Protein AF-A0A970AYH0-F1 (afdb_monomer_lite)

Foldseek 3Di:
DPPVVVCLCVVAQQVLLVQQVVQCVVVVASQVSNVVSVVVVCVVCVVLVVVVVVLVVLCLVCVVVLVVLLVVCQPPPVVNVVVNVVVCVVSVRDPVSVVVSVVSVVSNVVSVLVVLVCLLVVNVLVVVCDGDPNDNDDPRQCDHPNHDRSNPCLLPPPVVLVVQLVVQLVVLVVVVVVVPDRPDPDDDDDDPRRDDPPVVVVVVNCCSNPVVSVVSSVVSNVSD

Structure (mmCIF, N/CA/C/O backbone):
data_AF-A0A970AYH0-F1
#
_entry.id   AF-A0A970AYH0-F1
#
loop_
_atom_site.group_PDB
_atom_site.id
_atom_site.type_symbol
_atom_site.label_atom_id
_atom_site.label_alt_id
_atom_site.label_comp_id
_atom_site.label_asym_id
_atom_site.label_entity_id
_atom_site.label_seq_id
_atom_site.pdbx_PDB_ins_code
_atom_site.Cartn_x
_atom_site.Cartn_y
_atom_site.Cartn_z
_atom_site.occupancy
_atom_site.B_iso_or_equiv
_atom_site.auth_seq_id
_atom_site.auth_comp_id
_atom_site.auth_asym_id
_atom_site.auth_atom_id
_atom_site.pdbx_PDB_model_num
ATOM 1 N N . MET A 1 1 ? 26.072 -14.067 4.475 1.00 53.69 1 MET A N 1
ATOM 2 C CA . MET A 1 1 ? 24.903 -13.792 3.611 1.00 53.69 1 MET A CA 1
ATOM 3 C C . MET A 1 1 ? 23.703 -13.537 4.513 1.00 53.69 1 MET A C 1
ATOM 5 O O . MET A 1 1 ? 23.392 -14.402 5.322 1.00 53.69 1 MET A O 1
ATOM 9 N N . ASN A 1 2 ? 23.071 -12.364 4.450 1.00 85.94 2 ASN A N 1
ATOM 10 C CA . ASN A 1 2 ? 21.894 -12.075 5.276 1.00 85.94 2 ASN A CA 1
ATOM 11 C C . ASN A 1 2 ? 20.683 -12.843 4.724 1.00 85.94 2 ASN A C 1
ATOM 13 O O . ASN A 1 2 ? 20.252 -12.576 3.606 1.00 85.94 2 ASN A O 1
ATOM 17 N N . VAL A 1 3 ? 20.126 -13.778 5.500 1.00 85.25 3 VAL A N 1
ATOM 18 C CA . VAL A 1 3 ? 18.976 -14.619 5.096 1.00 85.25 3 VAL A CA 1
ATOM 19 C C . VAL A 1 3 ? 17.790 -13.772 4.619 1.00 85.25 3 VAL A C 1
ATOM 21 O O . VAL A 1 3 ? 17.141 -14.103 3.634 1.00 85.25 3 VAL A O 1
ATOM 24 N N . ILE A 1 4 ? 17.558 -12.631 5.268 1.00 81.50 4 ILE A N 1
ATOM 25 C CA . ILE A 1 4 ? 16.489 -11.685 4.919 1.00 81.50 4 ILE A CA 1
ATOM 26 C C . ILE A 1 4 ? 16.680 -11.118 3.505 1.00 81.50 4 ILE A C 1
ATOM 28 O O . ILE A 1 4 ? 15.722 -11.039 2.740 1.00 81.50 4 ILE A O 1
ATOM 32 N N . VAL A 1 5 ? 17.918 -10.770 3.139 1.00 80.12 5 VAL A N 1
ATOM 33 C CA . VAL A 1 5 ? 18.246 -10.238 1.807 1.00 80.12 5 VAL A CA 1
ATOM 34 C C . VAL A 1 5 ? 18.030 -11.312 0.745 1.00 80.12 5 VAL A C 1
ATOM 36 O O . VAL A 1 5 ? 17.429 -11.037 -0.287 1.00 80.12 5 VAL A O 1
ATOM 39 N N . TRP A 1 6 ? 18.431 -12.551 1.032 1.00 83.25 6 TRP A N 1
ATOM 40 C CA . TRP A 1 6 ? 18.219 -13.674 0.121 1.00 83.25 6 TRP A CA 1
ATOM 41 C C . TRP A 1 6 ? 16.727 -13.950 -0.134 1.00 83.25 6 TRP A C 1
ATOM 43 O O . TRP A 1 6 ? 16.332 -14.146 -1.284 1.00 83.25 6 TRP A O 1
ATOM 53 N N . ILE A 1 7 ? 15.886 -13.919 0.911 1.00 84.31 7 ILE A N 1
ATOM 54 C CA . ILE A 1 7 ? 14.428 -14.088 0.770 1.00 84.31 7 ILE A CA 1
ATOM 55 C C . ILE A 1 7 ? 13.844 -12.953 -0.072 1.00 84.31 7 ILE A C 1
ATOM 57 O O . ILE A 1 7 ? 13.091 -13.214 -1.005 1.00 84.31 7 ILE A O 1
ATOM 61 N N . PHE A 1 8 ? 14.201 -11.704 0.229 1.00 82.50 8 PHE A N 1
ATOM 62 C CA . PHE A 1 8 ? 13.707 -10.540 -0.506 1.00 82.50 8 PHE A CA 1
ATOM 63 C C . PHE A 1 8 ? 14.070 -10.607 -1.996 1.00 82.50 8 PHE A C 1
ATOM 65 O O . PHE A 1 8 ? 13.207 -10.439 -2.859 1.00 82.50 8 PHE A O 1
ATOM 72 N N . GLN A 1 9 ? 15.327 -10.931 -2.302 1.00 79.25 9 GLN A N 1
ATOM 73 C CA . GLN A 1 9 ? 15.809 -11.039 -3.676 1.00 79.25 9 GLN A CA 1
ATOM 74 C C . GLN A 1 9 ? 15.069 -12.124 -4.465 1.00 79.25 9 GLN A C 1
ATOM 76 O O . GLN A 1 9 ? 14.645 -11.886 -5.594 1.00 79.25 9 GLN A O 1
ATOM 81 N N . ASN A 1 10 ? 14.875 -13.306 -3.874 1.00 81.62 10 ASN A N 1
ATOM 82 C CA . ASN A 1 10 ? 14.258 -14.431 -4.577 1.00 81.62 10 ASN A CA 1
ATOM 83 C C . ASN A 1 10 ? 12.731 -14.358 -4.641 1.00 81.62 10 ASN A C 1
ATOM 85 O O . ASN A 1 10 ? 12.152 -14.768 -5.643 1.00 81.62 10 ASN A O 1
ATOM 89 N N . LEU A 1 11 ? 12.074 -13.856 -3.594 1.00 83.56 11 LEU A N 1
ATOM 90 C CA . LEU A 1 11 ? 10.614 -13.872 -3.495 1.00 83.56 11 LEU A CA 1
ATOM 91 C C . LEU A 1 11 ? 9.961 -12.614 -4.073 1.00 83.56 11 LEU A C 1
ATOM 93 O O . LEU A 1 11 ? 8.828 -12.681 -4.540 1.00 83.56 11 LEU A O 1
ATOM 97 N N . VAL A 1 12 ? 10.648 -11.472 -4.018 1.00 83.88 12 VAL A N 1
ATOM 98 C CA . VAL A 1 12 ? 10.067 -10.173 -4.381 1.00 83.88 12 VAL A CA 1
ATOM 99 C C . VAL A 1 12 ? 10.734 -9.615 -5.631 1.00 83.88 12 VAL A C 1
ATOM 101 O O . VAL A 1 12 ? 10.069 -9.443 -6.649 1.00 83.88 12 VAL A O 1
ATOM 104 N N . TYR A 1 13 ? 12.047 -9.388 -5.577 1.00 82.44 13 TYR A N 1
ATOM 105 C CA . TYR A 1 13 ? 12.768 -8.681 -6.637 1.00 82.44 13 TYR A CA 1
ATOM 106 C C . TYR A 1 13 ? 12.830 -9.473 -7.952 1.00 82.44 13 TYR A C 1
ATOM 108 O O . TYR A 1 13 ? 12.420 -8.968 -8.995 1.00 82.44 13 TYR A O 1
ATOM 116 N N . ARG A 1 14 ? 13.266 -10.739 -7.915 1.00 81.19 14 ARG A N 1
ATOM 117 C CA . ARG A 1 14 ? 13.396 -11.583 -9.117 1.00 81.19 14 ARG A CA 1
ATOM 118 C C . ARG A 1 14 ? 12.079 -11.765 -9.886 1.00 81.19 14 ARG A C 1
ATOM 120 O O . ARG A 1 14 ? 12.079 -11.558 -11.099 1.00 81.19 14 ARG A O 1
ATOM 127 N N . PRO A 1 15 ? 10.941 -12.101 -9.244 1.00 84.62 15 PRO A N 1
ATOM 128 C CA . PRO A 1 15 ? 9.665 -12.191 -9.951 1.00 84.62 15 PRO A CA 1
ATOM 129 C C . PRO A 1 15 ? 9.241 -10.871 -10.599 1.00 84.62 15 PRO A C 1
ATOM 131 O O . PRO A 1 15 ? 8.746 -10.879 -11.723 1.00 84.62 15 PRO A O 1
ATOM 134 N N . GLN A 1 16 ? 9.458 -9.739 -9.924 1.00 83.44 16 GLN A N 1
ATOM 135 C CA . GLN A 1 16 ? 9.146 -8.422 -10.478 1.00 83.44 16 GLN A CA 1
ATOM 136 C C . GLN A 1 16 ? 10.027 -8.079 -11.683 1.00 83.44 16 GLN A C 1
ATOM 138 O O . GLN A 1 16 ? 9.502 -7.599 -12.684 1.00 83.44 16 GLN A O 1
ATOM 143 N N . LEU A 1 17 ? 11.329 -8.371 -11.619 1.00 81.00 17 LEU A N 1
ATOM 144 C CA . LEU A 1 17 ? 12.260 -8.178 -12.734 1.00 81.00 17 LEU A CA 1
ATOM 145 C C . LEU A 1 17 ? 11.866 -9.029 -13.952 1.00 81.00 17 LEU A C 1
ATOM 147 O O . LEU A 1 17 ? 11.825 -8.525 -15.072 1.00 81.00 17 LEU A O 1
ATOM 151 N N . ASN A 1 18 ? 11.498 -10.294 -13.734 1.00 81.00 18 ASN A N 1
ATOM 152 C CA . ASN A 1 18 ? 11.048 -11.184 -14.808 1.00 81.00 18 ASN A CA 1
ATOM 153 C C . ASN A 1 18 ? 9.752 -10.688 -15.459 1.00 81.00 18 ASN A C 1
ATOM 155 O O . ASN A 1 18 ? 9.626 -10.698 -16.683 1.00 81.00 18 ASN A O 1
ATOM 159 N N . LEU A 1 19 ? 8.791 -10.237 -14.648 1.00 84.00 19 LEU A N 1
ATOM 160 C CA . LEU A 1 19 ? 7.558 -9.640 -15.158 1.00 84.00 19 LEU A CA 1
ATOM 161 C C . LEU A 1 19 ? 7.844 -8.345 -15.928 1.00 84.00 19 LEU A C 1
ATOM 163 O O . LEU A 1 19 ? 7.229 -8.118 -16.967 1.00 84.00 19 LEU A O 1
ATOM 167 N N . LEU A 1 20 ? 8.795 -7.527 -15.467 1.00 83.50 20 LEU A N 1
ATOM 168 C CA . LEU A 1 20 ? 9.216 -6.321 -16.180 1.00 83.50 20 LEU A CA 1
ATOM 169 C C . LEU A 1 20 ? 9.765 -6.655 -17.557 1.00 83.50 20 LEU A C 1
ATOM 171 O O . LEU A 1 20 ? 9.313 -6.069 -18.533 1.00 83.50 20 LEU A O 1
ATOM 175 N N . GLN A 1 21 ? 10.684 -7.614 -17.646 1.00 80.56 21 GLN A N 1
ATOM 176 C CA . GLN A 1 21 ? 11.241 -8.039 -18.926 1.00 80.56 21 GLN A CA 1
ATOM 177 C C . GLN A 1 21 ? 10.156 -8.593 -19.854 1.00 80.56 21 GLN A C 1
ATOM 179 O O . GLN A 1 21 ? 10.113 -8.239 -21.030 1.00 80.56 21 GLN A O 1
ATOM 184 N N . PHE A 1 22 ? 9.241 -9.404 -19.315 1.00 82.69 22 PHE A N 1
ATOM 185 C CA . PHE A 1 22 ? 8.114 -9.930 -20.076 1.00 82.69 22 PHE A CA 1
ATOM 186 C C . PHE A 1 22 ? 7.281 -8.799 -20.690 1.00 82.69 22 PHE A C 1
ATOM 188 O O . PHE A 1 22 ? 7.115 -8.774 -21.904 1.00 82.69 22 PHE A O 1
ATOM 195 N N . PHE A 1 23 ? 6.812 -7.830 -19.896 1.00 84.50 23 PHE A N 1
ATOM 196 C CA . PHE A 1 23 ? 6.007 -6.713 -20.411 1.00 84.50 23 PHE A CA 1
ATOM 197 C C . PHE A 1 23 ? 6.798 -5.742 -21.292 1.00 84.50 23 PHE A C 1
ATOM 199 O O . PHE A 1 23 ? 6.238 -5.169 -22.230 1.00 84.50 23 PHE A O 1
ATOM 206 N N . TYR A 1 24 ? 8.094 -5.587 -21.041 1.00 82.38 24 TYR A N 1
ATOM 207 C CA . TYR A 1 24 ? 8.954 -4.734 -21.849 1.00 82.38 24 TYR A CA 1
ATOM 208 C C . TYR A 1 24 ? 9.146 -5.285 -23.256 1.00 82.38 24 TYR A C 1
ATOM 210 O O . TYR A 1 24 ? 9.067 -4.522 -24.213 1.00 82.38 24 TYR A O 1
ATOM 218 N N . ASN A 1 25 ? 9.264 -6.605 -23.410 1.00 80.69 25 ASN A N 1
ATOM 219 C CA . ASN A 1 25 ? 9.332 -7.237 -24.730 1.00 80.69 25 ASN A CA 1
ATOM 220 C C . ASN A 1 25 ? 8.082 -6.970 -25.587 1.00 80.69 25 ASN A C 1
ATOM 222 O O . ASN A 1 25 ? 8.177 -6.959 -26.811 1.00 80.69 25 ASN A O 1
ATOM 226 N N . PHE A 1 26 ? 6.919 -6.730 -24.968 1.00 80.06 26 PHE A N 1
ATOM 227 C CA . PHE A 1 26 ? 5.691 -6.380 -25.693 1.00 80.06 26 PHE A CA 1
ATOM 228 C C . PHE A 1 26 ? 5.516 -4.877 -25.921 1.00 80.06 26 PHE A C 1
ATOM 230 O O . PHE A 1 26 ? 4.908 -4.487 -26.914 1.00 80.06 26 PHE A O 1
ATOM 237 N N . THR A 1 27 ? 5.986 -4.031 -25.000 1.00 83.00 27 THR A N 1
ATOM 238 C CA . THR A 1 27 ? 5.683 -2.587 -25.018 1.00 83.00 27 THR A CA 1
ATOM 239 C C . THR A 1 27 ? 6.842 -1.708 -25.479 1.00 83.00 27 THR A C 1
ATOM 241 O O . THR A 1 27 ? 6.598 -0.608 -25.968 1.00 83.00 27 THR A O 1
ATOM 244 N N . GLY A 1 28 ? 8.089 -2.153 -25.314 1.00 78.44 28 GLY A N 1
ATOM 245 C CA . GLY A 1 28 ? 9.300 -1.370 -25.580 1.00 78.44 28 GLY A CA 1
ATOM 246 C C . GLY A 1 28 ? 9.519 -0.179 -24.634 1.00 78.44 28 GLY A C 1
ATOM 247 O O . GLY A 1 28 ? 10.518 0.527 -24.773 1.00 78.44 28 GLY A O 1
ATOM 248 N N . ASP A 1 29 ? 8.625 0.040 -23.661 1.00 81.56 29 ASP A N 1
ATOM 249 C CA . ASP A 1 29 ? 8.656 1.164 -22.724 1.00 81.56 29 ASP A CA 1
ATOM 250 C C . ASP A 1 29 ? 8.626 0.670 -21.275 1.00 81.56 29 ASP A C 1
ATOM 252 O O . ASP A 1 29 ? 7.758 -0.105 -20.855 1.00 81.56 29 ASP A O 1
ATOM 256 N N . ILE A 1 30 ? 9.591 1.134 -20.484 1.00 80.50 30 ILE A N 1
ATOM 257 C CA . ILE A 1 30 ? 9.776 0.661 -19.114 1.00 80.50 30 ILE A CA 1
ATOM 258 C C . ILE A 1 30 ? 8.715 1.204 -18.151 1.00 80.50 30 ILE A C 1
ATOM 260 O O . ILE A 1 30 ? 8.298 0.501 -17.231 1.00 80.50 30 ILE A O 1
ATOM 264 N N . GLY A 1 31 ? 8.215 2.417 -18.393 1.00 79.88 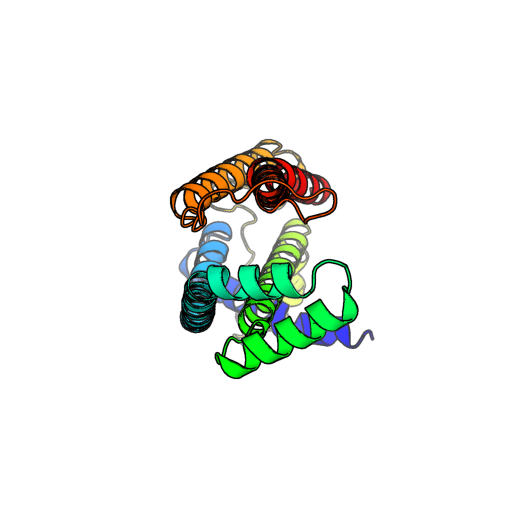31 GLY A N 1
ATOM 265 C CA . GLY A 1 31 ? 7.157 3.036 -17.599 1.00 79.88 31 GLY A CA 1
ATOM 266 C C . GLY A 1 31 ? 5.826 2.320 -17.791 1.00 79.88 31 GLY A C 1
ATOM 267 O O . GLY A 1 31 ? 5.166 1.956 -16.815 1.00 79.88 31 GLY A O 1
ATOM 268 N N . VAL A 1 32 ? 5.468 2.034 -19.046 1.00 81.44 32 VAL A N 1
ATOM 269 C CA . VAL A 1 32 ? 4.266 1.250 -19.374 1.00 81.44 32 VAL A CA 1
ATOM 270 C C . VAL A 1 32 ? 4.372 -0.160 -18.791 1.00 81.44 32 VAL A C 1
ATOM 272 O O . VAL A 1 32 ? 3.413 -0.654 -18.193 1.00 81.44 32 VAL A O 1
ATOM 275 N N . SER A 1 33 ? 5.551 -0.780 -18.873 1.00 83.81 33 SER A N 1
ATOM 276 C CA . SER A 1 33 ? 5.800 -2.105 -18.296 1.00 83.81 33 SER A CA 1
ATOM 277 C C . SER A 1 33 ? 5.585 -2.133 -16.781 1.00 83.81 33 SER A C 1
ATOM 279 O O . SER A 1 33 ? 4.884 -3.011 -16.280 1.00 83.81 33 SER A O 1
ATOM 281 N N . ILE A 1 34 ? 6.102 -1.145 -16.040 1.00 83.00 34 ILE A N 1
ATOM 282 C CA . ILE A 1 34 ? 5.900 -1.034 -14.584 1.00 83.00 34 ILE A CA 1
ATOM 283 C C . ILE A 1 34 ? 4.409 -0.920 -14.231 1.00 83.00 34 ILE A C 1
ATOM 285 O O . ILE A 1 34 ? 3.934 -1.595 -13.312 1.00 83.00 34 ILE A O 1
ATOM 289 N N . VAL A 1 35 ? 3.652 -0.099 -14.967 1.00 84.50 35 VAL A N 1
ATOM 290 C CA . VAL A 1 35 ? 2.204 0.068 -14.743 1.00 84.50 35 VAL A CA 1
ATOM 291 C C . VAL A 1 35 ? 1.450 -1.245 -14.978 1.00 84.50 35 VAL A C 1
ATOM 293 O O . VAL A 1 35 ? 0.540 -1.585 -14.212 1.00 84.50 35 VAL A O 1
ATOM 296 N N . LEU A 1 36 ? 1.844 -2.021 -15.990 1.00 85.88 36 LEU A N 1
ATOM 297 C CA . LEU A 1 36 ? 1.257 -3.334 -16.264 1.00 85.88 36 LEU A CA 1
ATOM 298 C C . LEU A 1 36 ? 1.540 -4.336 -15.138 1.00 85.88 36 LEU A C 1
ATOM 300 O O . LEU A 1 36 ? 0.605 -4.988 -14.669 1.00 85.88 36 LEU A O 1
ATOM 304 N N . ILE A 1 37 ? 2.776 -4.400 -14.630 1.00 86.94 37 ILE A N 1
ATOM 305 C CA . ILE A 1 37 ? 3.116 -5.247 -13.471 1.00 86.94 37 ILE A CA 1
ATOM 306 C C . ILE A 1 37 ? 2.245 -4.883 -12.270 1.00 86.94 37 ILE A C 1
ATOM 308 O O . ILE A 1 37 ? 1.645 -5.762 -11.649 1.00 86.94 37 ILE A O 1
ATOM 312 N N . ALA A 1 38 ? 2.148 -3.589 -11.950 1.00 85.56 38 ALA A N 1
ATOM 313 C CA . ALA A 1 38 ? 1.343 -3.113 -10.830 1.00 85.56 38 ALA A CA 1
ATOM 314 C C . ALA A 1 38 ? -0.136 -3.497 -10.989 1.00 85.56 38 ALA A C 1
ATOM 316 O O . ALA A 1 38 ? -0.774 -3.922 -10.027 1.00 85.56 38 ALA A O 1
ATOM 317 N N . THR A 1 39 ? -0.669 -3.411 -12.208 1.00 86.94 39 THR A N 1
ATOM 318 C CA . THR A 1 39 ? -2.050 -3.807 -12.515 1.00 86.94 39 THR A CA 1
ATOM 319 C C . THR A 1 39 ? -2.272 -5.303 -12.293 1.00 86.94 39 THR A C 1
ATOM 321 O O . THR A 1 39 ? -3.247 -5.687 -11.647 1.00 86.94 39 THR A O 1
ATOM 324 N N . VAL A 1 40 ? -1.353 -6.154 -12.760 1.00 87.62 40 VAL A N 1
ATOM 325 C CA . VAL A 1 40 ? -1.438 -7.610 -12.569 1.00 87.62 40 VAL A CA 1
ATOM 326 C C . VAL A 1 40 ? -1.356 -7.983 -11.093 1.00 87.62 40 VAL A C 1
ATOM 328 O O . VAL A 1 40 ? -2.172 -8.769 -10.613 1.00 87.62 40 VAL A O 1
ATOM 331 N N . VAL A 1 41 ? -0.426 -7.390 -10.341 1.00 85.69 41 VAL A N 1
ATOM 332 C CA . VAL A 1 41 ? -0.308 -7.661 -8.902 1.00 85.69 41 VAL A CA 1
ATOM 333 C C . VAL A 1 41 ? -1.543 -7.180 -8.144 1.00 85.69 41 VAL A C 1
ATOM 335 O O . VAL A 1 41 ? -2.055 -7.911 -7.296 1.00 85.69 41 VAL A O 1
ATOM 338 N N . ASN A 1 42 ? -2.090 -6.012 -8.486 1.00 81.81 42 ASN A N 1
ATOM 339 C CA . ASN A 1 42 ? -3.348 -5.541 -7.906 1.00 81.81 42 ASN A CA 1
ATOM 340 C C . ASN A 1 42 ? -4.511 -6.500 -8.186 1.00 81.81 42 ASN A C 1
ATOM 342 O O . ASN A 1 42 ? -5.346 -6.714 -7.308 1.00 81.81 42 ASN A O 1
ATOM 346 N N . LEU A 1 43 ? -4.552 -7.107 -9.373 1.00 87.88 43 LEU A N 1
ATOM 347 C CA . LEU A 1 43 ? -5.564 -8.100 -9.722 1.00 87.88 43 LEU A CA 1
ATOM 348 C C . LEU A 1 43 ? -5.392 -9.401 -8.920 1.00 87.88 43 LEU A C 1
ATOM 350 O O . LEU A 1 43 ? -6.375 -9.963 -8.444 1.00 87.88 43 LEU A O 1
ATOM 354 N N . LEU A 1 44 ? -4.151 -9.843 -8.695 1.00 87.88 44 LEU A N 1
ATOM 355 C CA . LEU A 1 44 ? -3.845 -11.002 -7.845 1.00 87.88 44 LEU A CA 1
ATOM 356 C C . LEU A 1 44 ? -4.179 -10.754 -6.366 1.00 87.88 44 LEU A C 1
ATOM 358 O O . LEU A 1 44 ? -4.647 -11.658 -5.675 1.00 87.88 44 LEU A O 1
ATOM 362 N N . LEU A 1 45 ? -3.971 -9.528 -5.876 1.00 85.38 45 LEU A N 1
ATOM 363 C CA . LEU A 1 45 ? -4.300 -9.118 -4.505 1.00 85.38 45 LEU A CA 1
ATOM 364 C C . LEU A 1 45 ? -5.779 -8.735 -4.324 1.00 85.38 45 LEU A C 1
ATOM 366 O O . LEU A 1 45 ? -6.248 -8.599 -3.192 1.00 85.38 45 LEU A O 1
ATOM 370 N N . TRP A 1 46 ? -6.544 -8.617 -5.409 1.00 87.88 46 TRP A N 1
ATOM 371 C CA . TRP A 1 46 ? -7.970 -8.289 -5.398 1.00 87.88 46 TRP A CA 1
ATOM 372 C C . TRP A 1 46 ? -8.827 -9.112 -4.418 1.00 87.88 46 TRP A C 1
ATOM 374 O O . TRP A 1 46 ? -9.552 -8.506 -3.621 1.00 87.88 46 TRP A O 1
ATOM 384 N N . PRO A 1 47 ? -8.756 -10.462 -4.382 1.00 87.19 47 PRO A N 1
ATOM 385 C CA . PRO A 1 47 ? -9.521 -11.248 -3.409 1.00 87.19 47 PRO A CA 1
ATOM 386 C C . PRO A 1 47 ? -9.175 -10.889 -1.956 1.00 87.19 47 PRO A C 1
ATOM 388 O O . PRO A 1 47 ? -10.054 -10.847 -1.091 1.00 87.19 47 PRO A O 1
ATOM 391 N N . LEU A 1 48 ? -7.908 -10.571 -1.687 1.00 86.31 48 LEU A N 1
ATOM 392 C CA . LEU A 1 48 ? -7.440 -10.176 -0.364 1.00 86.31 48 LEU A CA 1
ATOM 393 C C . LEU A 1 48 ? -7.943 -8.770 0.018 1.00 86.31 48 LEU A C 1
ATOM 395 O O . LEU A 1 48 ? -8.345 -8.538 1.167 1.00 86.31 48 LEU A O 1
ATOM 399 N N . PHE A 1 49 ? -7.997 -7.845 -0.945 1.00 83.94 49 PHE A N 1
ATOM 400 C CA . PHE A 1 49 ? -8.597 -6.524 -0.751 1.00 83.94 49 PHE A CA 1
ATOM 401 C C . PHE A 1 49 ? -10.093 -6.616 -0.432 1.00 83.94 49 PHE A C 1
ATOM 403 O O . PHE A 1 49 ? -10.547 -5.976 0.520 1.00 83.94 49 PHE A O 1
ATOM 410 N N . ILE A 1 50 ? -10.849 -7.462 -1.144 1.00 86.88 50 ILE A N 1
ATOM 411 C CA . ILE A 1 50 ? -12.273 -7.700 -0.851 1.00 86.88 50 ILE A CA 1
ATOM 412 C C . ILE A 1 50 ? -12.449 -8.232 0.575 1.00 86.88 50 ILE A C 1
ATOM 414 O O . ILE A 1 50 ? -13.288 -7.726 1.325 1.00 86.88 50 ILE A O 1
ATOM 418 N N . ALA A 1 51 ? -11.648 -9.220 0.984 1.00 85.38 51 ALA A N 1
ATOM 419 C CA . ALA A 1 51 ? -11.721 -9.781 2.333 1.00 85.38 51 ALA A CA 1
ATOM 420 C C . ALA A 1 51 ? -11.486 -8.711 3.415 1.00 85.38 51 ALA A C 1
ATOM 422 O O . ALA A 1 51 ? -12.191 -8.656 4.429 1.00 85.38 51 ALA A O 1
ATOM 423 N N . THR A 1 52 ? -10.529 -7.815 3.181 1.00 83.75 52 THR A N 1
ATOM 424 C CA . THR A 1 52 ? -10.224 -6.699 4.087 1.00 83.75 52 THR A CA 1
ATOM 425 C C . THR A 1 52 ? -11.355 -5.673 4.123 1.00 83.75 52 THR A C 1
ATOM 427 O O . THR A 1 52 ? -11.752 -5.224 5.201 1.00 83.75 52 THR A O 1
ATOM 430 N N . TYR A 1 53 ? -11.943 -5.361 2.968 1.00 84.25 53 TYR A N 1
ATOM 431 C CA . TYR A 1 53 ? -13.090 -4.464 2.858 1.00 84.25 53 TYR A CA 1
ATOM 432 C C . TYR A 1 53 ? -14.319 -4.986 3.620 1.00 84.25 53 TYR A C 1
ATOM 434 O O . TYR A 1 53 ? -14.922 -4.251 4.409 1.00 84.25 53 TYR A O 1
ATOM 442 N N . LEU A 1 54 ? -14.659 -6.268 3.451 1.00 85.62 54 LEU A N 1
ATOM 443 C CA . LEU A 1 54 ? -15.782 -6.909 4.145 1.00 85.62 54 LEU A CA 1
ATOM 444 C C . LEU A 1 54 ? -15.585 -6.926 5.668 1.00 85.62 54 LEU A C 1
ATOM 446 O O . LEU A 1 54 ? -16.513 -6.613 6.418 1.00 85.62 54 LEU A O 1
ATOM 450 N N . ASN A 1 55 ? -14.373 -7.231 6.140 1.00 83.81 55 ASN A N 1
ATOM 451 C CA . ASN A 1 55 ? -14.042 -7.147 7.565 1.00 83.81 55 ASN A CA 1
ATOM 452 C C . ASN A 1 55 ? -14.167 -5.711 8.097 1.00 83.81 55 ASN A C 1
ATOM 454 O O . ASN A 1 55 ? -14.722 -5.496 9.177 1.00 83.81 55 ASN A O 1
ATOM 458 N N . GLY A 1 56 ? -13.742 -4.720 7.309 1.00 81.94 56 GLY A N 1
ATOM 459 C CA . GLY A 1 56 ? -13.912 -3.305 7.634 1.00 81.94 56 GLY A CA 1
ATOM 460 C C . GLY A 1 56 ? -15.380 -2.899 7.809 1.00 81.94 56 GLY A C 1
ATOM 461 O O . GLY A 1 56 ? -15.701 -2.133 8.718 1.00 81.94 56 GLY A O 1
ATOM 462 N N . GLN A 1 57 ? -16.296 -3.438 6.998 1.00 83.88 57 GLN A N 1
ATOM 463 C CA . GLN A 1 57 ? -17.735 -3.197 7.171 1.00 83.88 57 GLN A CA 1
ATOM 464 C C . GLN A 1 57 ? -18.285 -3.797 8.468 1.00 83.88 57 GLN A C 1
ATOM 466 O O . GLN A 1 57 ? -19.023 -3.124 9.189 1.00 83.88 57 GLN A O 1
ATOM 471 N N . LYS A 1 58 ? -17.878 -5.022 8.823 1.00 83.56 58 LYS A N 1
ATOM 472 C CA . LYS A 1 58 ? -18.269 -5.640 10.102 1.00 83.56 58 LYS A CA 1
ATOM 473 C C . LYS A 1 58 ? -17.806 -4.802 11.297 1.00 83.56 58 LYS A C 1
ATOM 475 O O . LYS A 1 58 ? -18.592 -4.558 12.209 1.00 83.56 58 LYS A O 1
ATOM 480 N N . ILE A 1 59 ? -16.570 -4.294 11.265 1.00 83.88 59 ILE A N 1
ATOM 481 C CA . ILE A 1 59 ? -16.039 -3.396 12.306 1.00 83.88 59 ILE A CA 1
ATOM 482 C C . ILE A 1 59 ? -16.895 -2.132 12.433 1.00 83.88 59 ILE A C 1
ATOM 484 O O . ILE A 1 59 ? -17.229 -1.736 13.548 1.00 83.88 59 ILE A O 1
ATOM 488 N N . LYS A 1 60 ? -17.302 -1.526 11.310 1.00 81.81 60 LYS A N 1
ATOM 489 C CA . LYS A 1 60 ? -18.165 -0.330 11.308 1.00 81.81 60 LYS A CA 1
ATOM 490 C C . LYS A 1 60 ? -19.509 -0.592 11.986 1.00 81.81 60 LYS A C 1
ATOM 492 O O . LYS A 1 60 ? -19.935 0.203 12.818 1.00 81.81 60 LYS A O 1
ATOM 497 N N . ILE A 1 61 ? -20.140 -1.728 11.691 1.00 84.88 61 ILE A N 1
ATOM 498 C CA . ILE A 1 61 ? -21.414 -2.128 12.313 1.00 84.88 61 ILE A CA 1
ATOM 499 C C . ILE A 1 61 ? -21.251 -2.351 13.826 1.00 84.88 61 ILE A C 1
ATOM 501 O O . ILE A 1 61 ? -22.154 -2.050 14.608 1.00 84.88 61 ILE A O 1
ATOM 505 N N . LEU A 1 62 ? -20.097 -2.861 14.259 1.00 86.44 62 LEU A N 1
ATOM 506 C CA . LEU A 1 62 ? -19.815 -3.177 15.661 1.00 86.44 62 LEU A CA 1
ATOM 507 C C . LEU A 1 62 ? -19.271 -1.992 16.470 1.00 86.44 62 LEU A C 1
ATOM 509 O O . LEU A 1 62 ? -19.316 -2.027 17.701 1.00 86.44 62 LEU A O 1
ATOM 513 N N . GLN A 1 63 ? -18.823 -0.925 15.805 1.00 81.62 63 GLN A N 1
ATOM 514 C CA . GLN A 1 63 ? -18.307 0.300 16.416 1.00 81.62 63 GLN A CA 1
ATOM 515 C C . GLN A 1 63 ? -19.187 0.872 17.550 1.00 81.62 63 GLN A C 1
ATOM 517 O O . GLN A 1 63 ? -18.628 1.187 18.603 1.00 81.62 63 GLN A O 1
ATOM 522 N N . PRO A 1 64 ? -20.529 0.986 17.432 1.00 84.06 64 PRO A N 1
ATOM 523 C CA . PRO A 1 64 ? -21.360 1.488 18.532 1.00 84.06 64 PRO A CA 1
ATOM 524 C C . PRO A 1 64 ? -21.335 0.582 19.772 1.00 84.06 64 PRO A C 1
ATOM 526 O O . PRO A 1 64 ? -21.307 1.078 20.897 1.00 84.06 64 PRO A O 1
ATOM 529 N N . LYS A 1 65 ? -21.288 -0.743 19.594 1.00 85.00 65 LYS A N 1
ATOM 530 C CA . LYS A 1 65 ? -21.181 -1.696 20.713 1.00 85.00 65 LYS A CA 1
ATOM 531 C C . LYS A 1 65 ? -19.798 -1.639 21.360 1.00 85.00 65 LYS A C 1
ATOM 533 O O . LYS A 1 65 ? -19.687 -1.725 22.580 1.00 85.00 65 LYS A O 1
ATOM 538 N N . LEU A 1 66 ? -18.758 -1.437 20.553 1.00 83.38 66 LEU A N 1
ATOM 539 C CA . LEU A 1 66 ? -17.397 -1.263 21.047 1.00 83.38 66 LEU A CA 1
ATOM 540 C C . LEU A 1 66 ? -17.260 0.016 21.891 1.00 83.38 66 LEU A C 1
ATOM 542 O O . LEU A 1 66 ? -16.618 -0.019 22.939 1.00 83.38 66 LEU A O 1
ATOM 546 N N . LYS A 1 67 ? -17.935 1.110 21.506 1.00 82.38 67 LYS A N 1
ATOM 547 C CA . LYS A 1 67 ? -18.019 2.333 22.325 1.00 82.38 67 LYS A CA 1
ATOM 548 C C . LYS A 1 67 ? -18.660 2.067 23.690 1.00 82.38 67 LYS A C 1
ATOM 550 O O . LYS A 1 67 ? -18.139 2.527 24.697 1.00 82.38 67 LYS A O 1
ATOM 555 N N . ALA A 1 68 ? -19.727 1.271 23.758 1.00 84.81 68 ALA A N 1
ATOM 556 C CA . ALA A 1 68 ? -20.345 0.919 25.040 1.00 84.81 68 ALA A CA 1
ATOM 557 C C . ALA A 1 68 ? -19.390 0.133 25.966 1.00 84.81 68 ALA A C 1
ATOM 559 O O . ALA A 1 68 ? -19.374 0.354 27.176 1.00 84.81 68 ALA A O 1
ATOM 560 N N . ILE A 1 69 ? -18.549 -0.746 25.407 1.00 83.94 69 ILE A N 1
ATOM 561 C CA . ILE A 1 69 ? -17.500 -1.459 26.161 1.00 83.94 69 ILE A CA 1
ATOM 562 C C . ILE A 1 69 ? -16.430 -0.479 26.655 1.00 83.94 69 ILE A C 1
ATOM 564 O O . ILE A 1 69 ? -16.032 -0.541 27.817 1.00 83.94 69 ILE A O 1
ATOM 568 N N . GLN A 1 70 ? -16.010 0.459 25.802 1.00 81.19 70 GLN A N 1
ATOM 569 C CA . GLN A 1 70 ? -15.080 1.525 26.181 1.00 81.19 70 GLN A CA 1
ATOM 570 C C . GLN A 1 70 ? -15.622 2.372 27.329 1.00 81.19 70 GLN A C 1
ATOM 572 O O . GLN A 1 70 ? -14.876 2.683 28.251 1.00 81.19 70 GLN A O 1
ATOM 577 N N . GLU A 1 71 ? -16.914 2.706 27.305 1.00 83.94 71 GLU A N 1
ATOM 578 C CA . GLU A 1 71 ? -17.570 3.445 28.383 1.00 83.94 71 GLU A CA 1
ATOM 579 C C . GLU A 1 71 ? -17.627 2.664 29.692 1.00 83.94 71 GLU A C 1
ATOM 581 O O . GLU A 1 71 ? -17.390 3.245 30.751 1.00 83.94 71 GLU A O 1
ATOM 586 N N . LYS A 1 72 ? -17.892 1.356 29.620 1.00 84.81 72 LYS A N 1
ATOM 587 C CA . LYS A 1 72 ? -17.980 0.482 30.792 1.00 84.81 72 LYS A CA 1
ATOM 588 C C . LYS A 1 72 ? -16.634 0.287 31.498 1.00 84.81 72 LYS A C 1
ATOM 590 O O . LYS A 1 72 ? -16.615 0.170 32.717 1.00 84.81 72 LYS A O 1
ATOM 595 N N . HIS A 1 73 ? -15.531 0.274 30.752 1.00 84.19 73 HIS A N 1
ATOM 596 C CA . HIS A 1 73 ? -14.176 0.078 31.288 1.00 84.19 73 HIS A CA 1
ATOM 597 C C . HIS A 1 73 ? -13.344 1.377 31.306 1.00 84.19 73 HIS A C 1
ATOM 599 O O . HIS A 1 73 ? -12.111 1.335 31.260 1.00 84.19 73 HIS A O 1
ATOM 605 N N . LYS A 1 74 ? -13.998 2.550 31.379 1.00 78.00 74 LYS A N 1
ATOM 606 C CA . LYS A 1 74 ? -13.316 3.847 31.547 1.00 78.00 74 LYS A CA 1
ATOM 607 C C . LYS A 1 74 ? -12.452 3.815 32.814 1.00 78.00 74 LYS A C 1
ATOM 609 O O . LYS A 1 74 ? -12.972 3.656 33.911 1.00 78.00 74 LYS A O 1
ATOM 614 N N . GLY A 1 75 ? -11.138 3.972 32.649 1.00 78.19 75 GLY A N 1
ATOM 615 C CA . GLY A 1 75 ? -10.166 4.004 33.750 1.00 78.19 75 GLY A CA 1
ATOM 616 C C . GLY A 1 75 ? -9.333 2.731 33.934 1.00 78.19 75 GLY A C 1
ATOM 617 O O . GLY A 1 75 ? -8.325 2.788 34.631 1.00 78.19 75 GLY A O 1
ATOM 618 N N . ASN A 1 76 ? -9.671 1.615 33.273 1.00 86.56 76 ASN A N 1
ATOM 619 C CA . ASN A 1 76 ? -8.864 0.390 33.312 1.00 86.56 76 ASN A CA 1
ATOM 620 C C . ASN A 1 76 ? -8.469 -0.058 31.897 1.00 86.56 76 ASN A C 1
ATOM 622 O O . ASN A 1 76 ? -9.185 -0.798 31.221 1.00 86.56 76 ASN A O 1
ATOM 626 N N . GLN A 1 77 ? -7.295 0.393 31.448 1.00 82.06 77 GLN A N 1
ATOM 627 C CA . GLN A 1 77 ? -6.787 0.102 30.106 1.00 82.06 77 GLN A CA 1
ATOM 628 C C . GLN A 1 77 ? -6.549 -1.399 29.879 1.00 82.06 77 GLN A C 1
ATOM 630 O O . GLN A 1 77 ? -6.779 -1.892 28.776 1.00 82.06 77 GLN A O 1
ATOM 635 N N . GLN A 1 78 ? -6.131 -2.145 30.906 1.00 88.88 78 GLN A N 1
ATOM 636 C CA . GLN A 1 78 ? -5.877 -3.582 30.770 1.00 88.88 78 GLN A CA 1
ATOM 637 C C . GLN A 1 78 ? -7.172 -4.375 30.572 1.00 88.88 78 GLN A C 1
ATOM 639 O O . GLN A 1 78 ? -7.243 -5.234 29.690 1.00 88.88 78 GLN A O 1
ATOM 644 N N . GLU A 1 79 ? -8.211 -4.078 31.354 1.00 88.94 79 GLU A N 1
ATOM 645 C CA . GLU A 1 79 ? -9.528 -4.696 31.168 1.00 88.94 79 GLU A CA 1
ATOM 646 C C . GLU A 1 79 ? -10.163 -4.300 29.842 1.00 88.94 79 GLU A C 1
ATOM 648 O O . GLU A 1 79 ? -10.729 -5.152 29.156 1.00 88.94 79 GLU A O 1
ATOM 653 N N . LEU A 1 80 ? -10.014 -3.036 29.441 1.00 87.06 80 LEU A N 1
ATOM 654 C CA . LEU A 1 80 ? -10.507 -2.559 28.157 1.0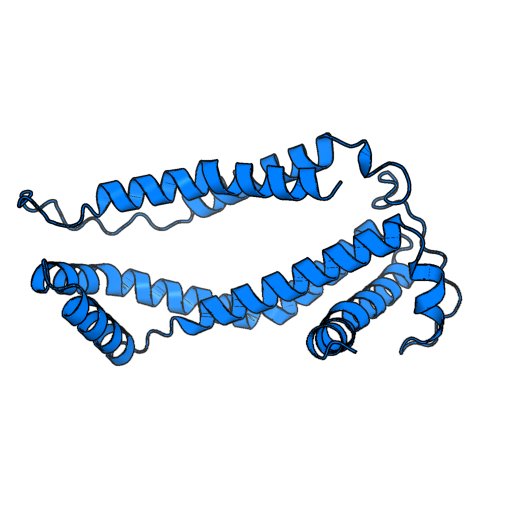0 87.06 80 LEU A CA 1
ATOM 655 C C . LEU A 1 80 ? -9.894 -3.338 26.986 1.00 87.06 80 LEU A C 1
ATOM 657 O O . LEU A 1 80 ? -10.615 -3.746 26.070 1.00 87.06 80 LEU A O 1
ATOM 661 N N . LEU A 1 81 ? -8.578 -3.571 27.017 1.00 86.25 81 LEU A N 1
ATOM 662 C CA . LEU A 1 81 ? -7.887 -4.358 25.995 1.00 86.25 81 LEU A CA 1
ATOM 663 C C . LEU A 1 81 ? -8.425 -5.795 25.944 1.00 86.25 81 LEU A C 1
ATOM 665 O O . LEU A 1 81 ? -8.776 -6.275 24.865 1.00 86.25 81 LEU A O 1
ATOM 669 N N . LYS A 1 82 ? -8.568 -6.458 27.099 1.00 90.88 82 LYS A N 1
ATOM 670 C CA . LYS A 1 82 ? -9.105 -7.829 27.183 1.00 90.88 82 LYS A CA 1
ATOM 671 C C . LYS A 1 82 ? -10.542 -7.920 26.661 1.00 90.88 82 LYS A C 1
ATOM 673 O O . LYS A 1 82 ? -10.830 -8.757 25.806 1.00 90.88 82 LYS A O 1
ATOM 678 N N . ALA A 1 83 ? -11.423 -7.026 27.113 1.00 88.25 83 ALA A N 1
ATOM 679 C CA . ALA A 1 83 ? -12.824 -6.989 26.697 1.00 88.25 83 ALA A CA 1
ATOM 680 C C . ALA A 1 83 ? -12.971 -6.704 25.194 1.00 88.25 83 ALA A C 1
ATOM 682 O O . ALA A 1 83 ? -13.819 -7.299 24.530 1.00 88.25 83 ALA A O 1
ATOM 683 N N . THR A 1 84 ? -12.114 -5.843 24.638 1.00 86.62 84 THR A N 1
ATOM 684 C CA . THR A 1 84 ? -12.079 -5.542 23.199 1.00 86.62 84 THR A CA 1
ATOM 685 C C . THR A 1 84 ? -11.681 -6.764 22.373 1.00 86.62 84 THR A C 1
ATOM 687 O O . THR A 1 84 ? -12.339 -7.080 21.381 1.00 86.62 84 THR A O 1
ATOM 690 N N . VAL A 1 85 ? -10.631 -7.481 22.786 1.00 88.69 85 VAL A N 1
ATOM 691 C CA . VAL A 1 85 ? -10.177 -8.698 22.093 1.00 88.69 85 VAL A CA 1
ATOM 692 C C . VAL A 1 85 ? -11.253 -9.783 22.139 1.00 88.69 85 VAL A C 1
ATOM 694 O O . VAL A 1 85 ? -11.569 -10.386 21.112 1.00 88.69 85 VAL A O 1
ATOM 697 N N . GLU A 1 86 ? -11.869 -10.004 23.301 1.00 89.56 86 GLU A N 1
ATOM 698 C CA . GLU A 1 86 ? -12.931 -10.999 23.441 1.00 89.56 86 GLU A CA 1
ATOM 699 C C . GLU A 1 86 ? -14.180 -10.632 22.628 1.00 89.56 86 GLU A C 1
ATOM 701 O O . GLU A 1 86 ? -14.776 -11.497 21.981 1.00 89.56 86 GLU A O 1
ATOM 706 N N . PHE A 1 87 ? -14.552 -9.351 22.604 1.00 89.56 87 PHE A N 1
ATOM 707 C CA . PHE A 1 87 ? -15.654 -8.848 21.789 1.00 89.56 87 PHE A CA 1
ATOM 708 C C . PHE A 1 87 ? -15.411 -9.074 20.293 1.00 89.56 87 PHE A C 1
ATOM 710 O O . PHE A 1 87 ? -16.297 -9.598 19.611 1.00 89.56 87 PHE A O 1
ATOM 717 N N . ASN A 1 88 ? -14.216 -8.742 19.794 1.00 85.75 88 ASN A N 1
ATOM 718 C CA . ASN A 1 88 ? -13.846 -8.956 18.393 1.00 85.75 88 ASN A CA 1
ATOM 719 C C . ASN A 1 88 ? -13.889 -10.447 18.029 1.00 85.75 88 ASN A C 1
ATOM 721 O O . ASN A 1 88 ? -14.441 -10.809 16.988 1.00 85.75 88 ASN A O 1
ATOM 725 N N . ARG A 1 89 ? -13.400 -11.318 18.925 1.00 85.38 89 ARG A N 1
ATOM 726 C CA . ARG A 1 89 ? -13.445 -12.778 18.754 1.00 85.38 89 ARG A CA 1
ATOM 727 C C . ARG A 1 89 ? -14.879 -13.307 18.697 1.00 85.38 89 ARG A C 1
ATOM 729 O O . ARG A 1 89 ? -15.196 -14.087 17.804 1.00 85.38 89 ARG A O 1
ATOM 736 N N . LYS A 1 90 ? -15.760 -12.855 19.600 1.00 88.69 90 LYS A N 1
ATOM 737 C CA . LYS A 1 90 ? -17.183 -13.256 19.635 1.00 88.69 90 LYS A CA 1
ATOM 738 C C . LYS A 1 90 ? -17.944 -12.872 18.366 1.00 88.69 90 LYS A C 1
ATOM 740 O O . LYS A 1 90 ? -18.876 -13.571 17.992 1.00 88.69 90 LYS A O 1
ATOM 745 N N . HIS A 1 91 ? -17.548 -11.787 17.704 1.00 87.25 91 HIS A N 1
ATOM 746 C CA . HIS A 1 91 ? -18.199 -11.309 16.482 1.00 87.25 91 HIS A CA 1
ATOM 747 C C . HIS A 1 91 ? -17.463 -11.717 15.194 1.00 87.25 91 HIS A C 1
ATOM 749 O O . HIS A 1 91 ? -17.808 -11.233 14.115 1.00 87.25 91 HIS A O 1
ATOM 755 N N . GLY A 1 92 ? -16.456 -12.597 15.288 1.00 82.44 92 GLY A N 1
ATOM 756 C CA . GLY A 1 92 ? -15.725 -13.112 14.127 1.00 82.44 92 GLY A CA 1
ATOM 757 C C . GLY A 1 92 ? -15.000 -12.028 13.325 1.00 82.44 92 GLY A C 1
ATOM 758 O O . GLY A 1 92 ? -14.874 -12.141 12.106 1.00 82.44 92 GLY A O 1
ATOM 759 N N . VAL A 1 93 ? -14.571 -10.950 13.987 1.00 79.12 93 VAL A N 1
ATOM 760 C CA . VAL A 1 93 ? -13.818 -9.865 13.355 1.00 79.12 93 VAL A CA 1
ATOM 761 C C . VAL A 1 93 ? -12.339 -10.203 13.403 1.00 79.12 93 VAL A C 1
ATOM 763 O O . VAL A 1 93 ? -11.750 -10.286 14.481 1.00 79.12 93 VAL A O 1
ATOM 766 N N . ASN A 1 94 ? -11.730 -10.359 12.229 1.00 74.88 94 ASN A N 1
ATOM 767 C CA . ASN A 1 94 ? -10.301 -10.592 12.119 1.00 74.88 94 ASN A CA 1
ATOM 768 C C . ASN A 1 94 ? -9.550 -9.312 11.717 1.00 74.88 94 ASN A C 1
ATOM 770 O O . ASN A 1 94 ? -9.622 -8.878 10.566 1.00 74.88 94 ASN A O 1
ATOM 774 N N . ASN A 1 95 ? -8.777 -8.753 12.652 1.00 71.00 95 ASN A N 1
ATOM 775 C CA . ASN A 1 95 ? -7.896 -7.610 12.394 1.00 71.00 95 ASN A CA 1
ATOM 776 C C . ASN A 1 95 ? -6.617 -7.992 11.624 1.00 71.00 95 ASN A C 1
ATOM 778 O O . ASN A 1 95 ? -5.928 -7.104 11.127 1.00 71.00 95 ASN A O 1
ATOM 782 N N . SER A 1 96 ? -6.291 -9.285 11.491 1.00 76.31 96 SER A N 1
ATOM 783 C CA . SER A 1 96 ? -5.061 -9.725 10.822 1.00 76.31 96 SER A CA 1
ATOM 784 C C . SER A 1 96 ? -5.106 -9.542 9.304 1.00 76.31 96 SER A C 1
ATOM 786 O O . SER A 1 96 ? -4.063 -9.328 8.697 1.00 76.31 96 SER A O 1
ATOM 788 N N . SER A 1 97 ? -6.293 -9.559 8.686 1.00 72.75 97 SER A N 1
ATOM 789 C CA . SER A 1 97 ? -6.438 -9.416 7.225 1.00 72.75 97 SER A CA 1
ATOM 790 C C . SER A 1 97 ? -5.847 -8.099 6.713 1.00 72.75 97 SER A C 1
ATOM 792 O O . SER A 1 97 ? -5.165 -8.073 5.694 1.00 72.75 97 SER A O 1
ATOM 794 N N . PHE A 1 98 ? -6.039 -7.016 7.472 1.00 78.31 98 PHE A N 1
ATOM 795 C CA . PHE A 1 98 ? -5.458 -5.711 7.165 1.00 78.31 98 PHE A CA 1
ATOM 796 C C . PHE A 1 98 ? -3.927 -5.728 7.234 1.00 78.31 98 PHE A C 1
ATOM 798 O O . PHE A 1 98 ? -3.262 -5.178 6.359 1.00 78.31 98 PHE A O 1
ATOM 805 N N . LEU A 1 99 ? -3.367 -6.397 8.246 1.00 86.06 99 LEU A N 1
ATOM 806 C CA . LEU A 1 99 ? -1.921 -6.515 8.405 1.00 86.06 99 LEU A CA 1
ATOM 807 C C . LEU A 1 99 ? -1.296 -7.305 7.246 1.00 86.06 99 LEU A C 1
ATOM 809 O O . LEU A 1 99 ? -0.256 -6.907 6.738 1.00 86.06 99 LEU A O 1
ATOM 813 N N . VAL A 1 100 ? -1.950 -8.377 6.789 1.00 85.75 100 VAL A N 1
ATOM 814 C CA . VAL A 1 100 ? -1.479 -9.183 5.648 1.00 85.75 100 VAL A CA 1
ATOM 815 C C . VAL A 1 100 ? -1.446 -8.356 4.364 1.00 85.75 100 VAL A C 1
ATOM 817 O O . VAL A 1 100 ? -0.438 -8.372 3.661 1.00 85.75 100 VAL A O 1
ATOM 820 N N . VAL A 1 101 ? -2.509 -7.594 4.082 1.00 84.06 101 VAL A N 1
ATOM 821 C CA . VAL A 1 101 ? -2.545 -6.686 2.924 1.00 84.06 101 VAL A CA 1
ATOM 822 C C . VAL A 1 101 ? -1.431 -5.648 2.998 1.00 84.06 101 VAL A C 1
ATOM 824 O O . VAL A 1 101 ? -0.723 -5.445 2.016 1.00 84.06 101 VAL A O 1
ATOM 827 N N . LEU A 1 102 ? -1.257 -5.002 4.155 1.00 83.94 102 LEU A N 1
ATOM 828 C CA . LEU A 1 102 ? -0.217 -3.990 4.330 1.00 83.94 102 LEU A CA 1
ATOM 829 C C . LEU A 1 102 ? 1.181 -4.560 4.119 1.00 83.94 102 LEU A C 1
ATOM 831 O O . LEU A 1 102 ? 1.988 -3.951 3.423 1.00 83.94 102 LEU A O 1
ATOM 835 N N . ILE A 1 103 ? 1.461 -5.725 4.701 1.00 86.44 103 ILE A N 1
ATOM 836 C CA . ILE A 1 103 ? 2.750 -6.393 4.545 1.00 86.44 103 ILE A CA 1
ATOM 837 C C . ILE A 1 103 ? 2.994 -6.700 3.064 1.00 86.44 103 ILE A C 1
ATOM 839 O O . ILE A 1 103 ? 4.034 -6.315 2.534 1.00 86.44 103 ILE A O 1
ATOM 843 N N . ALA A 1 104 ? 2.025 -7.312 2.377 1.00 86.50 104 ALA A N 1
ATOM 844 C CA . ALA A 1 104 ? 2.135 -7.609 0.949 1.00 86.50 104 ALA A CA 1
ATOM 845 C C . ALA A 1 104 ? 2.392 -6.342 0.113 1.00 86.50 104 ALA A C 1
ATOM 847 O O . ALA A 1 104 ? 3.267 -6.342 -0.753 1.00 86.50 104 ALA A O 1
ATOM 848 N N . GLN A 1 105 ? 1.691 -5.246 0.418 1.00 80.50 105 GLN A N 1
ATOM 849 C CA . GLN A 1 105 ? 1.858 -3.966 -0.268 1.00 80.50 105 GLN A CA 1
ATOM 850 C C . GLN A 1 105 ? 3.256 -3.370 -0.057 1.00 80.50 105 GLN A C 1
ATOM 852 O O . GLN A 1 105 ? 3.860 -2.883 -1.010 1.00 80.50 105 GLN A O 1
ATOM 857 N N . ILE A 1 106 ? 3.782 -3.413 1.172 1.00 84.25 106 ILE A N 1
ATOM 858 C CA . ILE A 1 106 ? 5.120 -2.894 1.499 1.00 84.25 106 ILE A CA 1
ATOM 859 C C . ILE A 1 106 ? 6.203 -3.716 0.793 1.00 84.25 106 ILE A C 1
ATOM 861 O O . ILE A 1 106 ? 7.134 -3.143 0.225 1.00 84.25 106 ILE A O 1
ATOM 865 N N . PHE A 1 107 ? 6.081 -5.047 0.779 1.00 84.31 107 PHE A N 1
ATOM 866 C CA . PHE A 1 107 ? 7.011 -5.908 0.043 1.00 84.31 107 PHE A CA 1
ATOM 867 C C . PHE A 1 107 ? 6.976 -5.616 -1.459 1.00 84.31 107 PHE A C 1
ATOM 869 O O . PHE A 1 107 ? 8.023 -5.401 -2.060 1.00 84.31 107 PHE A O 1
ATOM 876 N N . PHE A 1 108 ? 5.787 -5.515 -2.056 1.00 85.12 108 PHE A N 1
ATOM 877 C CA . PHE A 1 108 ? 5.665 -5.174 -3.472 1.00 85.12 108 PHE A CA 1
ATOM 878 C C . PHE A 1 108 ? 6.278 -3.799 -3.796 1.00 85.12 108 PHE A C 1
ATOM 880 O O . PHE A 1 108 ? 7.081 -3.686 -4.723 1.00 85.12 108 PHE A O 1
ATOM 887 N N . ALA A 1 109 ? 5.949 -2.770 -3.008 1.00 81.38 109 ALA A N 1
ATOM 888 C CA . ALA A 1 109 ? 6.445 -1.410 -3.213 1.00 81.38 109 ALA A CA 1
ATOM 889 C C . ALA A 1 109 ? 7.968 -1.304 -3.035 1.00 81.38 109 ALA A C 1
ATOM 891 O O . ALA A 1 109 ? 8.634 -0.656 -3.835 1.00 81.38 109 ALA A O 1
ATOM 892 N N . SER A 1 110 ? 8.529 -1.961 -2.016 1.00 79.50 110 SER A N 1
ATOM 893 C CA . SER A 1 110 ? 9.981 -1.972 -1.784 1.00 79.50 110 SER A CA 1
ATOM 894 C C . SER A 1 110 ? 10.747 -2.675 -2.903 1.00 79.50 110 SER A C 1
ATOM 896 O O . SER A 1 110 ? 11.786 -2.174 -3.324 1.00 79.50 110 SER A O 1
ATOM 898 N N . GLY A 1 111 ? 10.222 -3.780 -3.435 1.00 82.56 111 GLY A N 1
ATOM 899 C CA . GLY A 1 111 ? 10.809 -4.445 -4.596 1.00 82.56 111 GLY A CA 1
ATOM 900 C C . GLY A 1 111 ? 10.786 -3.575 -5.855 1.00 82.56 111 GLY A C 1
ATOM 901 O O . GLY A 1 111 ? 11.799 -3.470 -6.543 1.00 82.56 111 GLY A O 1
ATOM 902 N N . LEU A 1 112 ? 9.680 -2.858 -6.095 1.00 80.44 112 LEU A N 1
ATOM 903 C CA . LEU A 1 112 ? 9.584 -1.925 -7.217 1.00 80.44 112 LEU A CA 1
ATOM 904 C C . LEU A 1 112 ? 10.567 -0.751 -7.076 1.00 80.44 112 LEU A C 1
ATOM 906 O O . LEU A 1 112 ? 11.220 -0.392 -8.049 1.00 80.44 112 LEU A O 1
ATOM 910 N N . LEU A 1 113 ? 10.710 -0.187 -5.871 1.00 77.44 113 LEU A N 1
ATOM 911 C CA . LEU A 1 113 ? 11.681 0.880 -5.595 1.00 77.44 113 LEU A CA 1
ATOM 912 C C . LEU A 1 113 ? 13.122 0.422 -5.836 1.00 77.44 113 LEU A C 1
ATOM 914 O O . LEU A 1 113 ? 13.920 1.157 -6.423 1.00 77.44 113 LEU A O 1
ATOM 918 N N . TYR A 1 114 ? 13.451 -0.792 -5.397 1.00 78.94 114 TYR A N 1
ATOM 919 C CA . TYR A 1 114 ? 14.770 -1.379 -5.607 1.00 78.94 114 TYR A CA 1
ATOM 920 C C . TYR A 1 114 ? 15.046 -1.581 -7.104 1.00 78.94 114 TYR A C 1
ATOM 922 O O . TYR A 1 114 ? 16.057 -1.104 -7.610 1.00 78.94 114 TYR A O 1
ATOM 930 N N . LEU A 1 115 ? 14.074 -2.135 -7.836 1.00 76.62 115 LEU A N 1
ATOM 931 C CA . LEU A 1 115 ? 14.122 -2.299 -9.289 1.00 76.62 115 LEU A CA 1
ATOM 932 C C . LEU A 1 115 ? 14.350 -0.969 -10.018 1.00 76.62 115 LEU A C 1
ATOM 934 O O . LEU A 1 115 ? 15.243 -0.868 -10.852 1.00 76.62 115 LEU A O 1
ATOM 938 N N . THR A 1 116 ? 13.600 0.082 -9.679 1.00 73.25 116 THR A N 1
ATOM 939 C CA . THR A 1 116 ? 13.801 1.408 -10.287 1.00 73.25 116 THR A CA 1
ATOM 940 C C . THR A 1 116 ? 15.150 2.030 -9.931 1.00 73.25 116 THR A C 1
ATOM 942 O O . THR A 1 116 ? 15.734 2.732 -10.754 1.00 73.25 116 THR A O 1
ATOM 945 N N . SER A 1 117 ? 15.668 1.754 -8.733 1.00 73.25 117 SER A N 1
ATOM 946 C CA . SER A 1 117 ? 16.978 2.253 -8.297 1.00 73.25 117 SER A CA 1
ATOM 947 C C . SER A 1 117 ? 18.116 1.588 -9.071 1.00 73.25 117 SER A C 1
ATOM 949 O O . SER A 1 117 ? 19.051 2.267 -9.495 1.00 73.25 117 SER A O 1
ATOM 951 N N . ASP A 1 118 ? 18.020 0.281 -9.310 1.00 73.94 118 ASP A N 1
ATOM 952 C CA . ASP A 1 118 ? 19.016 -0.455 -10.090 1.00 73.94 118 ASP A CA 1
ATOM 953 C C . ASP A 1 118 ? 18.925 -0.145 -11.595 1.00 73.94 118 ASP A C 1
ATOM 955 O O . ASP A 1 118 ? 19.956 -0.131 -12.277 1.00 73.94 118 ASP A O 1
ATOM 959 N N . LEU A 1 119 ? 17.726 0.188 -12.103 1.00 71.88 119 LEU A N 1
ATOM 960 C CA . LEU A 1 119 ? 17.522 0.698 -13.469 1.00 71.88 119 LEU A CA 1
ATOM 961 C C . LEU A 1 119 ? 18.226 2.041 -13.646 1.00 71.88 119 LEU A C 1
ATOM 963 O O . LEU A 1 119 ? 18.987 2.223 -14.59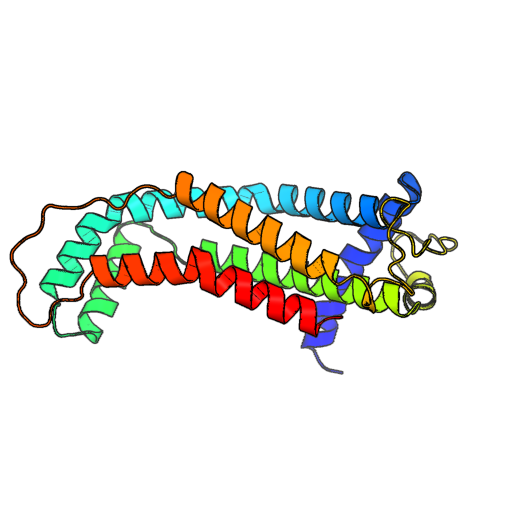3 1.00 71.88 119 LEU A O 1
ATOM 967 N N . SER A 1 120 ? 18.022 2.955 -12.696 1.00 69.00 120 SER A N 1
ATOM 968 C CA . SER A 1 120 ? 18.641 4.282 -12.711 1.00 69.00 120 SER A CA 1
ATOM 969 C C . SER A 1 120 ? 20.172 4.206 -12.680 1.00 69.00 120 SER A C 1
ATOM 971 O O . SER A 1 120 ? 20.851 4.974 -13.354 1.00 69.00 120 SER A O 1
ATOM 973 N N . GLN A 1 121 ? 20.735 3.230 -11.961 1.00 66.25 121 GLN A N 1
ATOM 974 C CA . GLN A 1 121 ? 22.185 3.018 -11.894 1.00 66.25 121 GLN A CA 1
ATOM 975 C C . GLN A 1 121 ? 22.757 2.212 -13.072 1.00 66.25 121 GLN A C 1
ATOM 977 O O . GLN A 1 121 ? 23.960 1.949 -13.094 1.00 66.25 121 GLN A O 1
ATOM 982 N N . GLY A 1 122 ? 21.925 1.780 -14.026 1.00 64.12 122 GLY A N 1
ATOM 983 C CA . GLY A 1 122 ? 22.350 0.962 -15.166 1.00 64.12 122 GLY A CA 1
ATOM 984 C C . GLY A 1 122 ? 22.880 -0.426 -14.781 1.00 64.12 122 GLY A C 1
ATOM 985 O O . GLY A 1 122 ? 23.557 -1.057 -15.588 1.00 64.12 122 GLY A O 1
ATOM 986 N N . LYS A 1 123 ? 22.595 -0.906 -13.560 1.00 60.00 123 LYS A N 1
ATOM 987 C CA . LYS A 1 123 ? 23.113 -2.175 -13.008 1.00 60.00 123 LYS A CA 1
ATOM 988 C C . LYS A 1 123 ? 22.354 -3.410 -13.493 1.00 60.00 123 LYS A C 1
ATOM 990 O O . LYS A 1 123 ? 22.884 -4.518 -13.454 1.00 60.00 123 LYS A O 1
ATOM 995 N N . ILE A 1 124 ? 21.130 -3.223 -13.982 1.00 61.12 124 ILE A N 1
ATOM 996 C CA . ILE A 1 124 ? 20.230 -4.321 -14.367 1.00 61.12 124 ILE A CA 1
ATOM 997 C C . ILE A 1 124 ? 20.696 -5.095 -15.604 1.00 61.12 124 ILE A C 1
ATOM 999 O O . ILE A 1 124 ? 20.363 -6.269 -15.744 1.00 61.12 124 ILE A O 1
ATOM 1003 N N . SER A 1 125 ? 21.530 -4.496 -16.455 1.00 54.03 125 SER A N 1
ATOM 1004 C CA . SER A 1 125 ? 22.101 -5.140 -17.648 1.00 54.03 125 SER A CA 1
ATOM 1005 C C . SER A 1 125 ? 22.930 -6.397 -17.343 1.00 54.03 125 SER A C 1
ATOM 1007 O O . SER A 1 125 ? 23.014 -7.277 -18.194 1.00 54.03 125 SER A O 1
ATOM 1009 N N . ILE A 1 126 ? 23.501 -6.519 -16.138 1.00 49.78 126 ILE A N 1
ATOM 1010 C CA . ILE A 1 126 ? 24.366 -7.649 -15.753 1.00 49.78 126 ILE A CA 1
ATOM 1011 C C . ILE A 1 126 ? 23.573 -8.773 -15.058 1.00 49.78 126 ILE A C 1
ATOM 1013 O O . ILE A 1 126 ? 23.876 -9.946 -15.256 1.00 49.78 126 ILE A O 1
ATOM 1017 N N . GLU A 1 127 ? 22.521 -8.458 -14.294 1.00 54.91 127 GLU A N 1
ATOM 1018 C CA . GLU A 1 127 ? 21.703 -9.466 -13.587 1.00 54.91 127 GLU A CA 1
ATOM 1019 C C . GLU A 1 127 ? 20.643 -10.147 -14.474 1.00 54.91 127 GLU A C 1
ATOM 1021 O O . GLU A 1 127 ? 20.115 -11.202 -14.115 1.00 54.91 127 GLU A O 1
ATOM 1026 N N . LEU A 1 128 ? 20.337 -9.575 -15.645 1.00 54.62 128 LEU A N 1
ATOM 1027 C CA . LEU A 1 128 ? 19.424 -10.150 -16.645 1.00 54.62 128 LEU A CA 1
ATOM 1028 C C . LEU A 1 128 ? 19.926 -11.471 -17.252 1.00 54.62 128 LEU A C 1
ATOM 1030 O O . LEU A 1 128 ? 19.120 -12.237 -17.778 1.00 54.62 128 LEU A O 1
ATOM 1034 N N . TYR A 1 129 ? 21.232 -11.745 -17.177 1.00 48.75 129 TYR A N 1
ATOM 1035 C CA . TYR A 1 129 ? 21.878 -12.844 -17.902 1.00 48.75 129 TYR A CA 1
ATOM 1036 C C . TYR A 1 129 ? 21.545 -14.247 -17.353 1.00 48.75 129 TYR A C 1
ATOM 1038 O O . TYR A 1 129 ? 21.806 -15.240 -18.026 1.00 48.75 129 TYR A O 1
ATOM 1046 N N . GLU A 1 130 ? 20.928 -14.352 -16.168 1.00 54.16 130 GLU A N 1
ATOM 1047 C CA . GLU A 1 130 ? 20.645 -15.646 -15.518 1.00 54.16 130 GLU A CA 1
ATOM 1048 C C . GLU A 1 130 ? 19.154 -15.953 -15.262 1.00 54.16 130 GLU A C 1
ATOM 1050 O O . GLU A 1 130 ? 18.832 -16.902 -14.545 1.00 54.16 130 GLU A O 1
ATOM 1055 N N . ASN A 1 131 ? 18.210 -15.188 -15.822 1.00 59.50 131 ASN A N 1
ATOM 1056 C CA . ASN A 1 131 ? 16.806 -15.290 -15.403 1.00 59.50 131 ASN A CA 1
ATOM 1057 C C . ASN A 1 131 ? 15.903 -16.192 -16.276 1.00 59.50 131 ASN A C 1
ATOM 1059 O O . ASN A 1 131 ? 16.107 -16.382 -17.472 1.00 59.50 131 ASN A O 1
ATOM 1063 N N . PHE A 1 132 ? 14.861 -16.720 -15.614 1.00 55.31 132 PHE A N 1
ATOM 1064 C CA . PHE A 1 132 ? 13.923 -17.815 -15.947 1.00 55.31 132 PHE A CA 1
ATOM 1065 C C . PHE A 1 132 ? 13.402 -17.930 -17.398 1.00 55.31 132 PHE A C 1
ATOM 1067 O O . PHE A 1 132 ? 12.974 -19.012 -17.792 1.00 55.31 132 PHE A O 1
ATOM 1074 N N . PHE A 1 133 ? 13.421 -16.853 -18.191 1.00 54.72 133 PHE A N 1
ATOM 1075 C CA . PHE A 1 133 ? 12.919 -16.831 -19.574 1.00 54.72 133 PHE A CA 1
ATOM 1076 C C . PHE A 1 133 ? 14.016 -16.852 -20.651 1.00 54.72 133 PHE A C 1
ATOM 1078 O O . PHE A 1 133 ? 13.689 -16.906 -21.833 1.00 54.72 133 PHE A O 1
ATOM 1085 N N . GLY A 1 134 ? 15.302 -16.832 -20.276 1.00 54.22 134 GLY A N 1
ATOM 1086 C CA . GLY A 1 134 ? 16.420 -16.983 -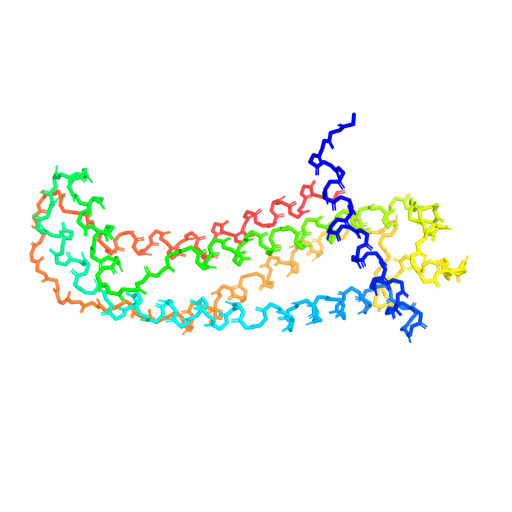21.216 1.00 54.22 134 GLY A CA 1
ATOM 1087 C C . GLY A 1 134 ? 16.533 -15.881 -22.278 1.00 54.22 134 GLY A C 1
ATOM 1088 O O . GLY A 1 134 ? 17.216 -16.070 -23.278 1.00 54.22 134 GLY A O 1
ATOM 1089 N N . THR A 1 135 ? 15.866 -14.739 -22.101 1.00 52.28 135 THR A N 1
ATOM 1090 C CA . THR A 1 135 ? 15.887 -13.639 -23.070 1.00 52.28 135 THR A CA 1
ATOM 1091 C C . THR A 1 135 ? 17.111 -12.751 -22.840 1.00 52.28 135 THR A C 1
ATOM 1093 O O . THR A 1 135 ? 17.195 -12.047 -21.835 1.00 52.28 135 THR A O 1
ATOM 1096 N N . THR A 1 136 ? 18.071 -12.810 -23.767 1.00 50.09 136 THR A N 1
ATOM 1097 C CA . THR A 1 136 ? 19.438 -12.272 -23.605 1.00 50.09 136 THR A CA 1
ATOM 1098 C C . THR A 1 136 ? 19.658 -10.872 -24.195 1.00 50.09 136 THR A C 1
ATOM 1100 O O . THR A 1 136 ? 20.760 -10.348 -24.102 1.00 50.09 136 THR A O 1
ATOM 1103 N N . GLU A 1 137 ? 18.654 -10.218 -24.785 1.00 50.75 137 GLU A N 1
ATOM 1104 C CA . GLU A 1 137 ? 18.889 -8.976 -25.543 1.00 50.75 137 GLU A CA 1
ATOM 1105 C C . GLU A 1 137 ? 17.815 -7.911 -25.316 1.00 50.75 137 GLU A C 1
ATOM 1107 O O . GLU A 1 137 ? 17.068 -7.532 -26.214 1.00 50.75 137 GLU A O 1
ATOM 1112 N N . SER A 1 138 ? 17.722 -7.388 -24.098 1.00 54.28 138 SER A N 1
ATOM 1113 C CA . SER A 1 138 ? 16.903 -6.197 -23.862 1.00 54.28 138 SER A CA 1
ATOM 1114 C C . SER A 1 138 ? 17.714 -5.189 -23.073 1.00 54.28 138 SER A C 1
ATOM 1116 O O . SER A 1 138 ? 17.671 -5.140 -21.847 1.00 54.28 138 SER A O 1
ATOM 1118 N N . SER A 1 139 ? 18.489 -4.380 -23.800 1.00 59.50 139 SER A N 1
ATOM 1119 C CA . SER A 1 139 ? 18.906 -3.083 -23.277 1.00 59.50 139 SER A CA 1
ATOM 1120 C C . SER A 1 139 ? 17.625 -2.290 -23.037 1.00 59.50 139 SER A C 1
ATOM 1122 O O . SER A 1 139 ? 16.954 -1.878 -23.982 1.00 59.50 139 SER A O 1
ATOM 1124 N N . PHE A 1 140 ? 17.230 -2.172 -21.771 1.00 66.25 140 PHE A N 1
ATOM 1125 C CA . PHE A 1 140 ? 16.105 -1.331 -21.406 1.00 66.25 140 PHE A CA 1
ATOM 1126 C C . PHE A 1 140 ? 16.433 0.107 -21.807 1.00 66.25 140 PHE A C 1
ATOM 1128 O O . PHE A 1 140 ? 17.444 0.665 -21.380 1.00 66.25 140 PHE A O 1
ATOM 1135 N N . ASN A 1 141 ? 15.571 0.722 -22.613 1.00 69.19 141 ASN A N 1
ATOM 1136 C CA . ASN A 1 141 ? 15.584 2.169 -22.743 1.00 69.19 141 ASN A CA 1
ATOM 1137 C C . ASN A 1 141 ? 15.272 2.758 -21.360 1.00 69.19 141 ASN A C 1
ATOM 1139 O O . ASN A 1 141 ? 14.250 2.431 -20.755 1.00 69.19 141 ASN A O 1
ATOM 1143 N N . ASN A 1 142 ? 16.141 3.639 -20.871 1.00 69.06 142 ASN A N 1
ATOM 1144 C CA . ASN A 1 142 ? 15.948 4.317 -19.592 1.00 69.06 142 ASN A CA 1
ATOM 1145 C C . ASN A 1 142 ? 14.783 5.317 -19.626 1.00 69.06 142 ASN A C 1
ATOM 1147 O O . ASN A 1 142 ? 14.416 5.862 -18.593 1.00 69.06 142 ASN A O 1
ATOM 1151 N N . THR A 1 143 ? 14.172 5.544 -20.789 1.00 72.69 143 T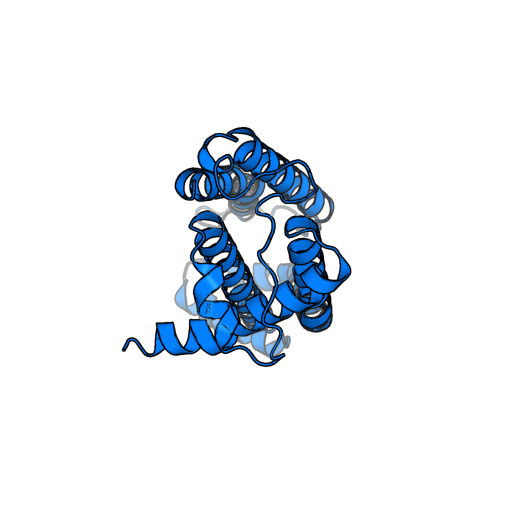HR A N 1
ATOM 1152 C CA . THR A 1 143 ? 13.011 6.418 -20.954 1.00 72.69 143 THR A CA 1
ATOM 1153 C C . THR A 1 143 ? 11.711 5.677 -20.629 1.00 72.69 143 THR A C 1
ATOM 1155 O O . THR A 1 143 ? 11.314 4.754 -21.336 1.00 72.69 143 THR A O 1
ATOM 1158 N N . ALA A 1 144 ? 11.023 6.107 -19.575 1.00 76.31 144 ALA A N 1
ATOM 1159 C CA . ALA A 1 144 ? 9.643 5.760 -19.268 1.00 76.31 144 ALA A CA 1
ATOM 1160 C C . ALA A 1 144 ? 8.648 6.697 -19.961 1.00 76.31 144 ALA A C 1
ATOM 1162 O O . ALA A 1 144 ? 8.860 7.908 -20.064 1.00 76.31 144 ALA A O 1
ATOM 1163 N N . PHE A 1 145 ? 7.520 6.132 -20.391 1.00 76.81 145 PHE A N 1
ATOM 1164 C CA . PHE A 1 145 ? 6.419 6.826 -21.064 1.00 76.81 145 PHE A CA 1
ATOM 1165 C C . PHE A 1 145 ? 6.839 7.639 -22.305 1.00 76.81 145 PHE A C 1
ATOM 1167 O O . PHE A 1 145 ? 6.118 8.541 -22.729 1.00 76.81 145 PHE A O 1
ATOM 1174 N N . GLY A 1 146 ? 8.015 7.363 -22.871 1.00 71.31 146 GLY A N 1
ATOM 1175 C CA . GLY A 1 146 ? 8.621 8.132 -23.960 1.00 71.31 146 GLY A CA 1
ATOM 1176 C C . GLY A 1 146 ? 9.121 9.547 -23.614 1.00 71.31 146 GLY A C 1
ATOM 1177 O O . GLY A 1 146 ? 9.711 10.185 -24.480 1.00 71.31 146 GLY A O 1
ATOM 1178 N N . PHE A 1 147 ? 8.933 10.048 -22.386 1.00 69.56 147 PHE A N 1
ATOM 1179 C CA . PHE A 1 147 ? 9.355 11.406 -21.984 1.00 69.56 147 PHE A CA 1
ATOM 1180 C C . PHE A 1 147 ? 10.161 11.474 -20.678 1.00 69.56 147 PHE A C 1
ATOM 1182 O O . PHE A 1 147 ? 10.691 12.533 -20.342 1.00 69.56 147 PHE A O 1
ATOM 1189 N N . LEU A 1 148 ? 10.243 10.379 -19.920 1.00 69.81 148 LEU A N 1
ATOM 1190 C CA . LEU A 1 148 ? 10.823 10.354 -18.581 1.00 69.81 148 LEU A CA 1
ATOM 1191 C C . LEU A 1 148 ? 12.104 9.513 -18.542 1.00 69.81 148 LEU A C 1
ATOM 1193 O O . LEU A 1 148 ? 12.031 8.310 -18.342 1.00 69.81 148 LEU A O 1
ATOM 1197 N N . ASP A 1 149 ? 13.282 10.117 -18.688 1.00 69.38 149 ASP A N 1
ATOM 1198 C CA . ASP A 1 149 ? 14.555 9.391 -18.543 1.00 69.38 149 ASP A CA 1
ATOM 1199 C C . ASP A 1 149 ? 14.879 9.098 -17.059 1.00 69.38 149 ASP A C 1
ATOM 1201 O O . ASP A 1 149 ? 15.208 9.987 -16.267 1.00 69.38 149 ASP A O 1
ATOM 1205 N N . ILE A 1 150 ? 14.780 7.824 -16.680 1.00 66.38 150 ILE A N 1
ATOM 1206 C CA . ILE A 1 150 ? 15.029 7.287 -15.336 1.00 66.38 150 ILE A CA 1
ATOM 1207 C C . ILE A 1 150 ? 16.538 7.272 -15.004 1.00 66.38 150 ILE A C 1
ATOM 1209 O O . ILE A 1 150 ? 16.912 7.282 -13.828 1.00 66.38 150 ILE A O 1
ATOM 1213 N N . GLY A 1 151 ? 17.418 7.277 -16.014 1.00 61.50 151 GLY A N 1
ATOM 1214 C CA . GLY A 1 151 ? 18.867 7.092 -15.859 1.00 61.50 151 GLY A CA 1
ATOM 1215 C C . GLY A 1 151 ? 19.653 8.362 -15.518 1.00 61.50 151 GLY A C 1
ATOM 1216 O O . GLY A 1 151 ? 20.653 8.293 -14.812 1.00 61.50 151 GLY A O 1
ATOM 1217 N N . THR A 1 152 ? 19.217 9.534 -15.987 1.00 56.97 152 THR A N 1
ATOM 1218 C CA . THR A 1 152 ? 19.966 10.796 -15.785 1.00 56.97 152 THR A CA 1
ATOM 1219 C C . THR A 1 152 ? 19.122 11.963 -15.271 1.00 56.97 152 THR A C 1
ATOM 1221 O O . THR A 1 152 ? 19.670 12.907 -14.700 1.00 56.97 152 THR A O 1
ATOM 1224 N N . GLN A 1 153 ? 17.794 11.904 -15.420 1.00 53.38 153 GLN A N 1
ATOM 1225 C CA . GLN A 1 153 ? 16.898 13.046 -15.187 1.00 53.38 153 GLN A CA 1
ATOM 1226 C C . GLN A 1 153 ? 15.964 12.885 -13.985 1.00 53.38 153 GLN A C 1
ATOM 1228 O O . GLN A 1 153 ? 15.432 13.891 -13.514 1.00 53.38 153 GLN A O 1
ATOM 1233 N N . ALA A 1 154 ? 15.802 11.673 -13.438 1.00 53.03 154 ALA A N 1
ATOM 1234 C CA . ALA A 1 154 ? 14.954 11.445 -12.267 1.00 53.03 154 ALA A CA 1
ATOM 1235 C C . ALA A 1 154 ? 15.299 12.431 -11.138 1.00 53.03 154 ALA A C 1
ATOM 1237 O O . ALA A 1 154 ? 14.407 13.142 -10.688 1.00 53.03 154 ALA A O 1
ATOM 1238 N N . ARG A 1 155 ? 16.592 12.594 -10.807 1.00 52.34 155 ARG A N 1
ATOM 1239 C CA . ARG A 1 155 ? 17.122 13.467 -9.735 1.00 52.34 155 ARG A CA 1
ATOM 1240 C C . ARG A 1 155 ? 16.728 14.948 -9.821 1.00 52.34 155 ARG A C 1
ATOM 1242 O O . ARG A 1 155 ? 16.599 15.601 -8.791 1.00 52.34 155 ARG A O 1
ATOM 1249 N N . ASN A 1 156 ? 16.521 15.481 -11.026 1.00 53.34 156 ASN A N 1
ATOM 1250 C CA . ASN A 1 156 ? 16.221 16.904 -11.236 1.00 53.34 156 ASN A CA 1
ATOM 1251 C C . ASN A 1 156 ? 14.722 17.203 -11.343 1.00 53.34 156 ASN A C 1
ATOM 1253 O O . ASN A 1 156 ? 14.320 18.370 -11.371 1.00 53.34 156 ASN A O 1
ATOM 1257 N N . PHE A 1 157 ? 13.869 16.182 -11.377 1.00 62.19 157 PHE A N 1
ATOM 1258 C CA . PHE A 1 157 ? 12.440 16.384 -11.527 1.00 62.19 157 PHE A CA 1
ATOM 1259 C C . PHE A 1 157 ? 11.749 16.569 -10.178 1.00 62.19 157 PHE A C 1
ATOM 1261 O O . PHE A 1 157 ? 11.051 15.697 -9.670 1.00 62.19 157 PHE A O 1
ATOM 1268 N N . ILE A 1 158 ? 11.857 17.789 -9.645 1.00 62.44 158 ILE A N 1
ATOM 1269 C CA . ILE A 1 158 ? 11.080 18.279 -8.490 1.00 62.44 158 ILE A CA 1
ATOM 1270 C C . ILE A 1 158 ? 9.563 18.054 -8.687 1.00 62.44 158 ILE A C 1
ATOM 1272 O O . ILE A 1 158 ? 8.820 17.909 -7.714 1.00 62.44 158 ILE A O 1
ATOM 1276 N N . TRP A 1 159 ? 9.086 17.971 -9.936 1.00 63.44 159 TRP A N 1
ATOM 1277 C CA . TRP A 1 159 ? 7.679 17.699 -10.227 1.00 63.44 159 TRP A CA 1
ATOM 1278 C C . TRP A 1 159 ? 7.243 16.260 -9.931 1.00 63.44 159 TRP A C 1
ATOM 1280 O O . TRP A 1 159 ? 6.056 16.066 -9.706 1.00 63.44 159 TRP A O 1
ATOM 1290 N N . LEU A 1 160 ? 8.137 15.266 -9.880 1.00 67.69 160 LEU A N 1
ATOM 1291 C CA . LEU A 1 160 ? 7.780 13.875 -9.553 1.00 67.69 160 LEU A CA 1
ATOM 1292 C C . LEU A 1 160 ? 7.283 13.746 -8.098 1.00 67.69 160 LEU A C 1
ATOM 1294 O O . LEU A 1 160 ? 6.162 13.270 -7.895 1.00 67.69 160 LEU A O 1
ATOM 1298 N N . PRO A 1 161 ? 8.023 14.236 -7.080 1.00 65.31 161 PRO A N 1
ATOM 1299 C CA . PRO A 1 161 ? 7.520 14.327 -5.709 1.00 65.31 161 PRO A CA 1
ATOM 1300 C C . PRO A 1 161 ? 6.254 15.180 -5.597 1.00 65.31 161 PRO A C 1
ATOM 1302 O O . PRO A 1 161 ? 5.326 14.813 -4.879 1.00 65.31 161 PRO A O 1
ATOM 1305 N N . LEU A 1 162 ? 6.186 16.300 -6.328 1.00 68.62 162 LEU A N 1
ATOM 1306 C CA . LEU A 1 162 ? 5.022 17.186 -6.316 1.00 68.62 162 LEU A CA 1
ATOM 1307 C C . LEU A 1 162 ? 3.776 16.487 -6.881 1.00 68.62 162 LEU A C 1
ATOM 1309 O O . LEU A 1 162 ? 2.710 16.541 -6.273 1.00 68.62 162 LEU A O 1
ATOM 1313 N N . ALA A 1 163 ? 3.916 15.783 -8.004 1.00 73.06 163 ALA A N 1
ATOM 1314 C CA . ALA A 1 163 ? 2.858 15.001 -8.628 1.00 73.06 163 ALA A CA 1
ATOM 1315 C C . ALA A 1 163 ? 2.402 13.867 -7.707 1.00 73.06 163 ALA A C 1
ATOM 1317 O O . ALA A 1 163 ? 1.200 13.675 -7.548 1.00 73.06 163 ALA A O 1
ATOM 1318 N N . ASN A 1 164 ? 3.329 13.176 -7.037 1.00 72.56 164 ASN A N 1
ATOM 1319 C CA . ASN A 1 164 ? 2.991 12.141 -6.061 1.00 72.56 164 ASN A CA 1
ATOM 1320 C C . ASN A 1 164 ? 2.247 12.717 -4.842 1.00 72.56 164 ASN A C 1
ATOM 1322 O O . ASN A 1 164 ? 1.263 12.139 -4.384 1.00 72.56 164 ASN A O 1
ATOM 1326 N N . LEU A 1 165 ? 2.649 13.896 -4.354 1.00 73.75 165 LEU A N 1
ATOM 1327 C CA . LEU A 1 165 ? 1.942 14.610 -3.287 1.00 73.75 165 LEU A CA 1
ATOM 1328 C C . LEU A 1 165 ? 0.529 15.013 -3.718 1.00 73.75 165 LEU A C 1
ATOM 1330 O O . LEU A 1 165 ? -0.423 14.770 -2.976 1.00 73.75 165 LEU A O 1
ATOM 1334 N N . VAL A 1 166 ? 0.369 15.574 -4.921 1.00 79.56 166 VAL A N 1
ATOM 1335 C CA . VAL A 1 166 ? -0.951 15.922 -5.466 1.00 79.56 166 VAL A CA 1
ATOM 1336 C C . VAL A 1 166 ? -1.810 14.667 -5.613 1.00 79.56 166 VAL A C 1
ATOM 1338 O O . VAL A 1 166 ? -2.956 14.656 -5.168 1.00 79.56 166 VAL A O 1
ATOM 1341 N N . PHE A 1 167 ? -1.260 13.586 -6.165 1.00 76.06 167 PHE A N 1
ATOM 1342 C CA . PHE A 1 167 ? -1.978 12.329 -6.355 1.00 76.06 167 PHE A CA 1
ATOM 1343 C C . PHE A 1 167 ? -2.393 11.706 -5.016 1.00 76.06 167 PHE A C 1
ATOM 1345 O O . PHE A 1 167 ? -3.549 11.320 -4.845 1.00 76.06 167 PHE A O 1
ATOM 1352 N N . SER A 1 168 ? -1.494 11.690 -4.029 1.00 69.38 168 SER A N 1
ATOM 1353 C CA . SER A 1 168 ? -1.780 11.222 -2.671 1.00 69.38 168 SER A CA 1
ATOM 1354 C C . SER A 1 168 ? -2.832 12.084 -1.975 1.00 69.38 168 SER A C 1
ATOM 1356 O O . SER A 1 168 ? -3.688 11.548 -1.272 1.00 69.38 168 SER A O 1
ATOM 1358 N N . TYR A 1 169 ? -2.792 13.405 -2.152 1.00 76.75 169 TYR A N 1
ATOM 1359 C CA . TYR A 1 169 ? -3.779 14.319 -1.580 1.00 76.75 169 TYR A CA 1
ATOM 1360 C C . TYR A 1 169 ? -5.164 14.108 -2.204 1.00 76.75 169 TYR A C 1
ATOM 1362 O O . TYR A 1 169 ? -6.155 13.974 -1.486 1.00 76.75 169 TYR A O 1
ATOM 1370 N N . LEU A 1 170 ? -5.240 13.988 -3.533 1.00 80.75 170 LEU A N 1
ATOM 1371 C CA . LEU A 1 170 ? -6.483 13.684 -4.247 1.00 80.75 170 LEU A CA 1
ATOM 1372 C C . LEU A 1 170 ? -7.040 12.309 -3.862 1.00 80.75 170 LEU A C 1
ATOM 1374 O O . LEU A 1 170 ? -8.243 12.176 -3.636 1.00 80.75 170 LEU A O 1
ATOM 1378 N N . TYR A 1 171 ? -6.175 11.304 -3.721 1.00 72.38 171 TYR A N 1
ATOM 1379 C CA . TYR A 1 171 ? -6.554 9.977 -3.238 1.00 72.38 171 TYR A CA 1
ATOM 1380 C C . TYR A 1 171 ? -7.065 10.021 -1.787 1.00 72.38 171 TYR A C 1
ATOM 1382 O O . TYR A 1 171 ? -8.070 9.386 -1.451 1.00 72.38 171 TYR A O 1
ATOM 1390 N N . GLY A 1 172 ? -6.438 10.834 -0.931 1.00 73.75 172 GLY A N 1
ATOM 1391 C CA . GLY A 1 172 ? -6.904 11.127 0.426 1.00 73.75 172 GLY A CA 1
ATOM 1392 C C . GLY A 1 172 ? -8.287 11.783 0.441 1.00 73.75 172 GLY A C 1
ATOM 1393 O O . GLY A 1 172 ? -9.180 11.330 1.150 1.00 73.75 172 GLY A O 1
ATOM 1394 N N . LEU A 1 173 ? -8.518 12.788 -0.408 1.00 76.44 173 LEU A N 1
ATOM 1395 C CA . LEU A 1 173 ? -9.832 13.420 -0.561 1.00 76.44 173 LEU A CA 1
ATOM 1396 C C . LEU A 1 173 ? -10.894 12.448 -1.099 1.00 76.44 173 LEU A C 1
ATOM 1398 O O . LEU A 1 173 ? -12.037 12.471 -0.639 1.00 76.44 173 LEU A O 1
ATOM 1402 N N . TYR A 1 174 ? -10.535 11.588 -2.054 1.00 75.12 174 TYR A N 1
ATOM 1403 C CA . TYR A 1 174 ? -11.425 10.568 -2.613 1.00 75.12 174 TYR A CA 1
ATOM 1404 C C . TYR A 1 174 ? -11.856 9.557 -1.546 1.00 75.12 174 TYR A C 1
ATOM 1406 O O . TYR A 1 174 ? -13.049 9.319 -1.342 1.00 75.12 174 TYR A O 1
ATOM 1414 N N . THR A 1 175 ? -10.889 9.015 -0.805 1.00 66.19 175 THR A N 1
ATOM 1415 C CA . THR A 1 175 ? -11.159 8.062 0.277 1.00 66.19 175 THR A CA 1
ATOM 1416 C C . THR A 1 175 ? -11.862 8.711 1.461 1.00 66.19 175 THR A C 1
ATOM 1418 O O . THR A 1 175 ? -12.683 8.049 2.081 1.00 66.19 175 THR A O 1
ATOM 1421 N N . PHE A 1 176 ? -11.639 9.998 1.736 1.00 65.94 176 PHE A N 1
ATOM 1422 C CA . PHE A 1 176 ? -12.380 10.750 2.749 1.00 65.94 176 PHE A CA 1
ATOM 1423 C C . PHE A 1 176 ? -13.850 10.953 2.365 1.00 65.94 176 PHE A C 1
ATOM 1425 O O . PHE A 1 176 ? -14.737 10.744 3.189 1.00 65.94 176 PHE A O 1
ATOM 1432 N N . LYS A 1 177 ? -14.144 11.284 1.100 1.00 67.50 177 LYS A N 1
ATOM 1433 C CA . LYS A 1 177 ? -15.534 11.385 0.614 1.00 67.50 177 LYS A CA 1
ATOM 1434 C C . LYS A 1 177 ? -16.277 10.046 0.674 1.00 67.50 177 LYS A C 1
ATOM 1436 O O . LYS A 1 177 ? -17.492 10.034 0.858 1.00 67.50 177 LYS A O 1
ATOM 1441 N N . LEU A 1 178 ? -15.553 8.936 0.530 1.00 58.12 178 LEU A N 1
ATOM 1442 C CA . LEU A 1 178 ? -16.074 7.570 0.644 1.00 58.12 178 LEU A CA 1
ATOM 1443 C C . LEU A 1 178 ? -15.966 6.987 2.060 1.00 58.12 178 LEU A C 1
ATOM 1445 O O . 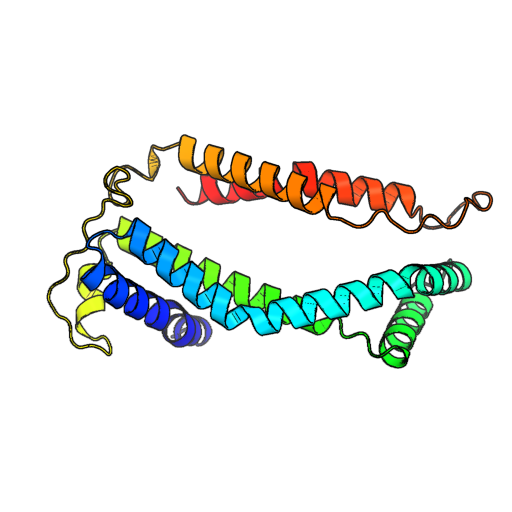LEU A 1 178 ? -16.535 5.925 2.334 1.00 58.12 178 LEU A O 1
ATOM 1449 N N . ALA A 1 179 ? -15.243 7.649 2.965 1.00 59.81 179 ALA A N 1
ATOM 1450 C CA . ALA A 1 179 ? -15.137 7.233 4.348 1.00 59.81 179 ALA A CA 1
ATOM 1451 C C . ALA A 1 179 ? -16.532 7.387 4.961 1.00 59.81 179 ALA A C 1
ATOM 1453 O O . ALA A 1 179 ? -17.100 8.483 4.953 1.00 59.81 179 ALA A O 1
ATOM 1454 N N . PRO A 1 180 ? -17.145 6.300 5.457 1.00 55.25 180 PRO A N 1
ATOM 1455 C CA . PRO A 1 180 ? -18.464 6.414 6.042 1.00 55.25 180 PRO A CA 1
ATOM 1456 C C . PRO A 1 180 ? -18.367 7.315 7.260 1.00 55.25 180 PRO A C 1
ATOM 1458 O O . PRO A 1 180 ? -17.526 7.102 8.138 1.00 55.25 180 PRO A O 1
ATOM 1461 N N . LYS A 1 181 ? -19.248 8.315 7.293 1.00 54.78 181 LYS A N 1
ATOM 1462 C CA . LYS A 1 181 ? -19.381 9.223 8.425 1.00 54.78 181 LYS A CA 1
ATOM 1463 C C . LYS A 1 181 ? -19.535 8.383 9.697 1.00 54.78 181 LYS A C 1
ATOM 1465 O O . LYS A 1 181 ? -20.330 7.436 9.695 1.00 54.78 181 LYS A O 1
ATOM 1470 N N . PRO A 1 182 ? -18.772 8.676 10.760 1.00 52.50 182 PRO A N 1
ATOM 1471 C CA . PRO A 1 182 ? -18.855 7.911 11.990 1.00 52.50 182 PRO A CA 1
ATOM 1472 C C . PRO A 1 182 ? -20.299 7.915 12.492 1.00 52.50 182 PRO A C 1
ATOM 1474 O O . PRO A 1 182 ? -20.972 8.944 12.459 1.00 52.50 182 PRO A O 1
ATOM 1477 N N . VAL A 1 183 ? -20.788 6.766 12.964 1.00 51.41 183 VAL A N 1
ATOM 1478 C CA . VAL A 1 183 ? -22.093 6.697 13.628 1.00 51.41 183 VAL A CA 1
ATOM 1479 C C . VAL A 1 183 ? -21.983 7.508 14.924 1.00 51.41 183 VAL A C 1
ATOM 1481 O O . VAL A 1 183 ? -21.416 7.054 15.927 1.00 51.41 183 VAL A O 1
ATOM 1484 N N . ILE A 1 184 ? -22.464 8.753 14.879 1.00 51.12 184 ILE A N 1
ATOM 1485 C CA . ILE A 1 184 ? -22.598 9.627 16.041 1.00 51.12 184 ILE A CA 1
ATOM 1486 C C . ILE A 1 184 ? -23.828 9.150 16.814 1.00 51.12 184 ILE A C 1
ATOM 1488 O O . ILE A 1 184 ? -24.964 9.511 16.520 1.00 51.12 184 ILE A O 1
ATOM 1492 N N . THR A 1 185 ? -23.616 8.307 17.821 1.00 50.88 185 THR A N 1
ATOM 1493 C CA . THR A 1 185 ? -24.577 8.188 18.919 1.00 50.88 185 THR A CA 1
ATOM 1494 C C . THR A 1 185 ? -24.556 9.512 19.682 1.00 50.88 185 THR A C 1
ATOM 1496 O O . THR A 1 185 ? -23.485 9.941 20.105 1.00 50.88 185 THR A O 1
ATOM 1499 N N . LYS A 1 186 ? -25.722 10.170 19.786 1.00 42.19 186 LYS A N 1
ATOM 1500 C CA . LYS A 1 186 ? -25.946 11.501 20.389 1.00 42.19 186 LYS A CA 1
ATOM 1501 C C . LYS A 1 186 ? -25.051 11.780 21.616 1.00 42.19 186 LYS A C 1
ATOM 1503 O O . LYS A 1 186 ? -24.881 10.880 22.441 1.00 42.19 186 LYS A O 1
ATOM 1508 N N . PRO A 1 187 ? -24.548 13.017 21.792 1.00 43.44 187 PRO A N 1
ATOM 1509 C CA . PRO A 1 187 ? -23.634 13.352 22.879 1.00 43.44 187 PRO A CA 1
ATOM 1510 C C . PRO A 1 187 ? -24.332 13.170 24.232 1.00 43.44 187 PRO A C 1
ATOM 1512 O O . PRO A 1 187 ? -25.286 13.880 24.554 1.00 43.44 187 PRO A O 1
ATOM 1515 N N . LYS A 1 188 ? -23.856 12.221 25.046 1.00 48.97 188 LYS A N 1
ATOM 1516 C CA . LYS A 1 188 ? -24.173 12.174 26.477 1.00 48.97 188 LYS A CA 1
ATOM 1517 C C . LYS A 1 188 ? -23.085 12.939 27.231 1.00 48.97 188 LYS A C 1
ATOM 1519 O O . LYS A 1 188 ? -21.898 12.725 27.010 1.00 48.97 188 LYS A O 1
ATOM 1524 N N . LYS A 1 189 ? -23.543 13.868 28.074 1.00 45.59 189 LYS A N 1
ATOM 1525 C CA . LYS A 1 189 ? -22.807 14.839 28.902 1.00 45.59 189 LYS A CA 1
ATOM 1526 C C . LYS A 1 189 ? -21.378 14.393 29.272 1.00 45.59 189 LYS A C 1
ATOM 1528 O O . LYS A 1 189 ? -21.202 13.347 29.895 1.00 45.59 189 LYS A O 1
ATOM 1533 N N . LYS A 1 190 ? -20.382 15.221 28.910 1.00 50.09 190 LYS A N 1
ATOM 1534 C CA . LYS A 1 190 ? -18.955 15.068 29.255 1.00 50.09 190 LYS A CA 1
ATOM 1535 C C . LYS A 1 190 ? -18.794 14.764 30.751 1.00 50.09 190 LYS A C 1
ATOM 1537 O O . LYS A 1 190 ? -19.149 15.585 31.590 1.00 50.09 190 LYS A O 1
ATOM 1542 N N . SER A 1 191 ? -18.239 13.596 31.063 1.00 47.69 191 SER A N 1
ATOM 1543 C CA . SER A 1 191 ? -17.632 13.293 32.361 1.00 47.69 191 SER A CA 1
ATOM 1544 C C . SER A 1 191 ? -16.128 13.522 32.212 1.00 47.69 191 SER A C 1
ATOM 1546 O O . SER A 1 191 ? -15.517 13.052 31.247 1.00 47.69 191 SER A O 1
ATOM 1548 N N . ASN A 1 192 ? -15.554 14.303 33.128 1.00 45.00 192 ASN A N 1
ATOM 1549 C CA . ASN A 1 192 ? -14.130 14.631 33.143 1.00 45.00 192 ASN A CA 1
ATOM 1550 C C . ASN A 1 192 ? -13.301 13.332 33.138 1.00 45.00 192 ASN A C 1
ATOM 1552 O O . ASN A 1 192 ? -13.459 12.505 34.032 1.00 45.00 192 ASN A O 1
ATOM 1556 N N . GLY A 1 193 ? -12.461 13.142 32.112 1.00 57.84 193 GLY A N 1
ATOM 1557 C CA . GLY A 1 193 ? -11.587 11.968 31.950 1.00 57.84 193 GLY A CA 1
ATOM 1558 C C . GLY A 1 193 ? -12.033 10.918 30.919 1.00 57.84 193 GLY A C 1
ATOM 1559 O O . GLY A 1 193 ? -11.325 9.936 30.709 1.00 57.84 193 GLY A O 1
ATOM 1560 N N . ALA A 1 194 ? -13.174 11.090 30.244 1.00 58.16 194 ALA A N 1
ATOM 1561 C CA . ALA A 1 194 ? -13.580 10.191 29.161 1.00 58.16 194 ALA A CA 1
ATOM 1562 C C . ALA A 1 194 ? -12.808 10.466 27.854 1.00 58.16 194 ALA A C 1
ATOM 1564 O O . ALA A 1 194 ? -12.680 11.617 27.443 1.00 58.16 194 ALA A O 1
ATOM 1565 N N . PHE A 1 195 ? -12.351 9.402 27.181 1.00 60.00 195 PHE A N 1
ATOM 1566 C CA . PHE A 1 195 ? -11.720 9.465 25.856 1.00 60.00 195 PHE A CA 1
ATOM 1567 C C . PHE A 1 195 ? -12.608 10.222 24.858 1.00 60.00 195 PHE A C 1
ATOM 1569 O O . PHE A 1 195 ? -13.734 9.804 24.567 1.00 60.00 195 PHE A O 1
ATOM 1576 N N . ASP A 1 196 ? -12.096 11.344 24.352 1.00 68.06 196 ASP A N 1
ATOM 1577 C CA . ASP A 1 196 ? -12.808 12.208 23.420 1.00 68.06 196 ASP A CA 1
ATOM 1578 C C . ASP A 1 196 ? -12.748 11.601 22.011 1.00 68.06 196 ASP A C 1
ATOM 1580 O O . ASP A 1 196 ? -11.776 11.751 21.268 1.00 68.06 196 ASP A O 1
ATOM 1584 N N . SER A 1 197 ? -13.804 10.858 21.670 1.00 58.22 197 SER A N 1
ATOM 1585 C CA . SER A 1 197 ? -13.940 10.208 20.365 1.00 58.22 197 SER A CA 1
ATOM 1586 C C . SER A 1 197 ? -13.992 11.216 19.214 1.00 58.22 197 SER A C 1
ATOM 1588 O O . SER A 1 197 ? -13.596 10.856 18.111 1.00 58.22 197 SER A O 1
ATOM 1590 N N . GLU A 1 198 ? -14.453 12.450 19.450 1.00 66.12 198 GLU A N 1
ATOM 1591 C CA . GLU A 1 198 ? -14.472 13.510 18.434 1.00 66.12 198 GLU A CA 1
ATOM 1592 C C . GLU A 1 198 ? -13.074 14.096 18.240 1.00 66.12 198 GLU A C 1
ATOM 1594 O O . GLU A 1 198 ? -12.619 14.224 17.105 1.00 66.12 198 GLU A O 1
ATOM 1599 N N . ALA A 1 199 ? -12.348 14.384 19.326 1.00 67.00 199 ALA A N 1
ATOM 1600 C CA . ALA A 1 199 ? -10.971 14.873 19.236 1.00 67.00 199 ALA A CA 1
ATOM 1601 C C . ALA A 1 199 ? -10.029 13.841 18.592 1.00 67.00 199 ALA A C 1
ATOM 1603 O O . ALA A 1 199 ? -9.177 14.209 17.784 1.00 67.00 199 ALA A O 1
ATOM 1604 N N . PHE A 1 200 ? -10.215 12.552 18.894 1.00 69.56 200 PHE A N 1
ATOM 1605 C CA . PHE A 1 200 ? -9.486 11.463 18.241 1.00 69.56 200 PHE A CA 1
ATOM 1606 C C . PHE A 1 200 ? -9.852 11.322 16.758 1.00 69.56 200 PHE A C 1
ATOM 1608 O O . PHE A 1 200 ? -8.983 11.102 15.923 1.00 69.56 200 PHE A O 1
ATOM 1615 N N . GLN A 1 201 ? -11.126 11.479 16.394 1.00 66.00 201 GLN A N 1
ATOM 1616 C CA . GLN A 1 201 ? -11.526 11.468 14.983 1.00 66.00 201 GLN A CA 1
ATOM 1617 C C . GLN A 1 201 ? -10.937 12.654 14.221 1.00 66.00 201 GLN A C 1
ATOM 1619 O O . GLN A 1 201 ? -10.374 12.464 13.149 1.00 66.00 201 GLN A O 1
ATOM 1624 N N . LYS A 1 202 ? -10.965 13.851 14.809 1.00 70.38 202 LYS A N 1
ATOM 1625 C CA . LYS A 1 202 ? -10.384 15.059 14.216 1.00 70.38 202 LYS A CA 1
ATOM 1626 C C . LYS A 1 202 ? -8.861 14.968 14.058 1.00 70.38 202 LYS A C 1
ATOM 1628 O O . LYS A 1 202 ? -8.313 15.477 13.082 1.00 70.38 202 LYS A O 1
ATOM 1633 N N . SER A 1 203 ? -8.157 14.321 14.990 1.00 71.06 203 SER A N 1
ATOM 1634 C CA . SER A 1 203 ? -6.713 14.097 14.849 1.00 71.06 203 SER A CA 1
ATOM 1635 C C . SER A 1 203 ? -6.390 13.055 13.777 1.00 71.06 203 SER A C 1
ATOM 1637 O O . SER A 1 203 ? -5.436 13.251 13.024 1.00 71.06 203 SER A O 1
ATOM 1639 N N . LEU A 1 204 ? -7.209 12.004 13.641 1.00 68.00 204 LEU A N 1
ATOM 1640 C CA . LEU A 1 204 ? -7.109 11.057 12.527 1.00 68.00 204 LEU A CA 1
ATOM 1641 C C . LEU A 1 204 ? -7.346 11.751 11.179 1.00 68.00 204 LEU A C 1
ATOM 1643 O O . LEU A 1 204 ? -6.580 11.533 10.243 1.00 68.00 204 LEU A O 1
ATOM 1647 N N . GLU A 1 205 ? -8.349 12.629 11.091 1.00 70.81 205 GLU A N 1
ATOM 1648 C CA . GLU A 1 205 ? -8.616 13.440 9.896 1.00 70.81 205 GLU A CA 1
ATOM 1649 C C . GLU A 1 205 ? -7.401 14.294 9.522 1.00 70.81 205 GLU A C 1
ATOM 1651 O O . GLU A 1 205 ? -6.918 14.222 8.390 1.00 70.81 205 GLU A O 1
ATOM 1656 N N . PHE A 1 206 ? -6.847 15.034 10.486 1.00 75.00 206 PHE A N 1
ATOM 1657 C CA . PHE A 1 206 ? -5.651 15.850 10.273 1.00 75.00 206 PHE A CA 1
ATOM 1658 C C . PHE A 1 206 ? -4.451 15.008 9.814 1.00 75.00 206 PHE A C 1
ATOM 1660 O O . PHE A 1 206 ? -3.737 15.387 8.881 1.00 75.00 206 PHE A O 1
ATOM 1667 N N . GLN A 1 207 ? -4.258 13.832 10.418 1.00 73.25 207 GLN A N 1
ATOM 1668 C CA . GLN A 1 207 ? -3.185 12.918 10.045 1.00 73.25 207 GLN A CA 1
ATOM 1669 C C . GLN A 1 207 ? -3.340 12.408 8.605 1.00 73.25 207 GLN A C 1
ATOM 1671 O O . GLN A 1 207 ? -2.369 12.383 7.849 1.00 73.25 207 GLN A O 1
ATOM 1676 N N . THR A 1 208 ? -4.556 12.034 8.204 1.00 69.81 208 THR A N 1
ATOM 1677 C CA . THR A 1 208 ? -4.824 11.525 6.849 1.00 69.81 208 THR A CA 1
ATOM 1678 C C . THR A 1 208 ? -4.736 12.593 5.764 1.00 69.81 208 THR A C 1
ATOM 1680 O O . THR A 1 208 ? -4.198 12.317 4.695 1.00 69.81 208 THR A O 1
ATOM 1683 N N . LEU A 1 209 ? -5.235 13.804 6.025 1.00 72.12 209 LEU A N 1
ATOM 1684 C CA . LEU A 1 209 ? -5.305 14.866 5.019 1.00 72.12 209 LEU A CA 1
ATOM 1685 C C . LEU A 1 209 ? -3.985 15.615 4.842 1.00 72.12 209 LEU A C 1
ATOM 1687 O O . LEU A 1 209 ? -3.692 16.055 3.733 1.00 72.12 209 LEU A O 1
ATOM 1691 N N . TYR A 1 210 ? -3.204 15.770 5.914 1.00 76.75 210 TYR A N 1
ATOM 1692 C CA . TYR A 1 210 ? -2.019 16.629 5.900 1.00 76.75 210 TYR A CA 1
ATOM 1693 C C . TYR A 1 210 ? -0.735 15.868 6.226 1.00 76.75 210 TYR A C 1
ATOM 1695 O O . TYR A 1 210 ? 0.236 15.976 5.484 1.00 76.75 210 TYR A O 1
ATOM 1703 N N . VAL A 1 211 ? -0.714 15.057 7.288 1.00 76.75 211 VAL A N 1
ATOM 1704 C CA . VAL A 1 211 ? 0.535 14.413 7.740 1.00 76.75 211 VAL A CA 1
ATOM 1705 C C . VAL A 1 211 ? 1.011 13.333 6.763 1.00 76.75 211 VAL A C 1
ATOM 1707 O O . VAL A 1 211 ? 2.189 13.315 6.416 1.00 76.75 211 VAL A O 1
ATOM 1710 N N . MET A 1 212 ? 0.117 12.462 6.282 1.00 74.69 212 MET A N 1
ATOM 1711 C CA . MET A 1 212 ? 0.475 11.385 5.342 1.00 74.69 212 MET A CA 1
ATOM 1712 C C . MET A 1 212 ? 1.031 11.910 4.003 1.00 74.69 212 MET A C 1
ATOM 1714 O O . MET A 1 212 ? 2.114 11.466 3.622 1.00 74.69 212 MET A O 1
ATOM 1718 N N . PRO A 1 213 ? 0.387 12.871 3.306 1.00 71.44 213 PRO A N 1
ATOM 1719 C CA . PRO A 1 213 ? 0.924 13.410 2.053 1.00 71.44 213 PRO A CA 1
ATOM 1720 C C . PRO A 1 213 ? 2.277 14.107 2.223 1.00 71.44 213 PRO A C 1
ATOM 1722 O O . PRO A 1 213 ? 3.167 13.922 1.396 1.00 71.44 213 PRO A O 1
ATOM 1725 N N . ILE A 1 214 ? 2.460 14.865 3.311 1.00 75.31 214 ILE A N 1
ATOM 1726 C CA . ILE A 1 214 ? 3.732 15.539 3.611 1.00 75.31 214 ILE A CA 1
ATOM 1727 C C . ILE A 1 214 ? 4.831 14.506 3.888 1.00 75.31 214 ILE A C 1
ATOM 1729 O O . ILE A 1 214 ? 5.937 14.625 3.367 1.00 75.31 214 ILE A O 1
ATOM 1733 N N . PHE A 1 215 ? 4.527 13.461 4.660 1.00 73.56 215 PHE A N 1
ATOM 1734 C CA . PHE A 1 215 ? 5.478 12.391 4.954 1.00 73.56 215 PHE A CA 1
ATOM 1735 C C . PHE A 1 215 ? 5.891 11.615 3.696 1.00 73.56 215 PHE A C 1
ATOM 1737 O O . PHE A 1 215 ? 7.080 11.379 3.486 1.00 73.56 215 PHE A O 1
ATOM 1744 N N . ILE A 1 216 ? 4.932 11.267 2.832 1.00 65.31 216 ILE A N 1
ATOM 1745 C CA . ILE A 1 216 ? 5.205 10.606 1.547 1.00 65.31 216 ILE A CA 1
ATOM 1746 C C . ILE A 1 216 ? 6.079 11.497 0.668 1.00 65.31 216 ILE A C 1
ATOM 1748 O O . ILE A 1 216 ? 7.063 11.006 0.122 1.00 65.31 216 ILE A O 1
ATOM 1752 N N . PHE A 1 217 ? 5.772 12.793 0.572 1.00 69.19 217 PHE A N 1
ATOM 1753 C CA . PHE A 1 217 ? 6.590 13.758 -0.164 1.00 69.19 217 PHE A CA 1
ATOM 1754 C C . PHE A 1 217 ? 8.028 13.807 0.354 1.00 69.19 217 PHE A C 1
ATOM 1756 O O . PHE A 1 217 ? 8.956 13.720 -0.443 1.00 69.19 217 PHE A O 1
ATOM 1763 N N . CYS A 1 218 ? 8.228 13.861 1.674 1.00 65.94 218 CYS A N 1
ATOM 1764 C CA . CYS A 1 218 ? 9.565 13.811 2.265 1.00 65.94 218 CYS A CA 1
ATOM 1765 C C . CYS A 1 218 ? 10.294 12.499 1.944 1.00 65.94 218 CYS A C 1
ATOM 1767 O O . CYS A 1 218 ? 11.463 12.544 1.576 1.00 65.94 218 CYS A O 1
ATOM 1769 N N . LEU A 1 219 ? 9.623 11.345 2.041 1.00 58.56 219 LEU A N 1
ATOM 1770 C CA . LEU A 1 219 ? 10.219 10.051 1.687 1.00 58.56 219 LEU A CA 1
ATOM 1771 C C . LEU A 1 219 ? 10.579 9.960 0.205 1.00 58.56 219 LEU A C 1
ATOM 1773 O O . LEU A 1 219 ? 11.653 9.468 -0.124 1.00 58.56 219 LEU A O 1
ATOM 1777 N N . THR A 1 220 ? 9.703 10.445 -0.681 1.00 59.38 220 THR A N 1
ATOM 1778 C CA . THR A 1 220 ? 10.001 10.462 -2.117 1.00 59.38 220 THR A CA 1
ATOM 1779 C C . THR A 1 220 ? 11.160 11.408 -2.401 1.00 59.38 220 THR A C 1
ATOM 1781 O O . THR A 1 220 ? 12.103 11.009 -3.064 1.00 59.38 220 THR A O 1
ATOM 1784 N N . PHE A 1 221 ? 11.164 12.616 -1.837 1.00 53.44 221 PHE A N 1
ATOM 1785 C CA . PHE A 1 221 ? 12.249 13.580 -2.022 1.00 53.44 221 PHE A CA 1
ATOM 1786 C C . PHE A 1 221 ? 13.602 13.077 -1.495 1.00 53.44 221 PHE A C 1
ATOM 1788 O O . PHE A 1 221 ? 14.622 13.323 -2.122 1.00 53.44 221 PHE A O 1
ATOM 1795 N N . LEU A 1 222 ? 13.616 12.337 -0.381 1.00 48.41 222 LEU A N 1
ATOM 1796 C CA . LEU A 1 222 ? 14.834 11.735 0.175 1.00 48.41 222 LEU A CA 1
ATOM 1797 C C . LEU A 1 222 ? 15.370 10.565 -0.675 1.00 48.41 222 LEU A C 1
ATOM 1799 O O . LEU A 1 222 ? 16.518 10.166 -0.510 1.00 48.41 222 LEU A O 1
ATOM 1803 N N . SER A 1 223 ? 14.530 9.985 -1.540 1.00 50.56 223 SER A N 1
ATOM 1804 C CA . SER A 1 223 ? 14.894 8.864 -2.418 1.00 50.56 223 SER A CA 1
ATOM 1805 C C . SER A 1 223 ? 15.457 9.278 -3.787 1.00 50.56 223 SER A C 1
ATOM 1807 O O . SER A 1 223 ? 15.918 8.406 -4.521 1.00 50.56 223 SER A O 1
ATOM 1809 N N . LEU A 1 224 ? 15.435 10.576 -4.121 1.00 45.44 224 LEU A N 1
ATOM 1810 C CA . LEU A 1 224 ? 16.087 11.180 -5.295 1.00 45.44 224 LEU A CA 1
ATOM 1811 C C . LEU A 1 224 ? 17.531 11.619 -4.966 1.00 45.44 224 LEU A C 1
ATOM 1813 O O . LEU A 1 224 ? 18.444 11.448 -5.815 1.00 45.44 224 LEU A O 1
#

Radius of gyration: 22.91 Å; chains: 1; bounding box: 51×36×59 Å

pLDDT: mean 73.43, std 12.52, range [42.19, 90.88]

Sequence (224 aa):
MNVIVWIFQNLVYRPQLNLLQFFYNFTGDIGVSIVLIATVVNLLLWPLFIATYLNGQKIKILQPKLKAIQEKHKGNQQELLKATVEFNRKHGVNNSSFLVVLIAQIFFASGLLYLTSDLSQGKISIELYENFFGTTESSFNNTAFGFLDIGTQARNFIWLPLANLVFSYLYGLYTFKLAPKPVITKPKKKSNGAFDSEAFQKSLEFQTLYVMPIFIFCLTFLSL

Secondary structure (DSSP, 8-state):
--HHHHHHIIIIIHHHHHHHHHHHHHHS-HHHHHHHHHHHHHHHHHHHHHHHHHHHHHHHHHHHHHHHHHHHTTT-HHHHHHHHHHHHHHTT--THHHHHHHHHHHHHHHHHHHHHHHHHTT-HHHHGGG-TT--------SEETTTEETTTTGGG-THHHHHHHHHHHHHHHHHHHHSPPP-------PPTT---HHHHHHHHHHIIIIIHHHHHHHHHHHT-